Protein AF-A0A364XZU4-F1 (afdb_monomer_lite)

Secondary structure (DSSP, 8-state):
----------HHHHHHHHHHHHHHHHHHHHHHHHT---HHHHHHHHHHHHHHHHHTT-HHHHHHHHHIIIIIS----HHHHHHHHHHHHHHTTSS-HHHHHHHHHHHHHHHHHHTTSTT--HHHHHHHHHHH-SSHHHHHHHHHHHHHHHHHHTTTS--HHHHHHHHHHHHHHHHH-TT-HHHHHHHHHHHHHHHHHHHHHHHHHHHHHTT-HHHHHHHHHHHHHH-THHHHHHHHHHHHHHHHHHHHT-

Radius of gyration: 29.54 Å; chains: 1; bounding box: 70×61×98 Å

Sequence (250 aa):
MNQPKKKSFDIKQLLVSVLLLLIVSTLVFLGILGMRKSKISAVNSAINEGRKAFLEANYRDAVIQFVRATDSLKYESEATELNTAHAMFLLSGSGTAKETKSVQEVIQNKKDSAQQSNGRSDMEAYTTLSATAADELIASIAYNQVGIVNYRSSKEQVNDTIVQNSMDYFKAALIADPKNETARYNYEILKKKSEYPDLVMKKVRALVKENRYNEAHQVMETAIKNDPRIEQRNQGFLKRLKDIIKIDGQ

Structure (mmCIF, N/CA/C/O backbone):
data_AF-A0A364XZU4-F1
#
_entry.id   AF-A0A364XZU4-F1
#
loop_
_atom_site.group_PDB
_atom_site.id
_atom_site.type_symbol
_atom_site.label_atom_id
_atom_site.label_alt_id
_atom_site.label_comp_id
_atom_site.label_asym_id
_atom_site.label_entity_id
_atom_site.label_seq_id
_atom_site.pdbx_PDB_ins_code
_atom_site.Cartn_x
_atom_site.Cartn_y
_atom_site.Cartn_z
_atom_site.occupancy
_atom_site.B_iso_or_equiv
_atom_site.auth_seq_id
_atom_site.auth_comp_id
_atom_site.auth_asym_id
_atom_site.auth_atom_id
_atom_site.pdbx_PDB_model_num
ATOM 1 N N . MET A 1 1 ? 29.497 46.183 70.629 1.00 44.72 1 MET A N 1
ATOM 2 C CA . MET A 1 1 ? 29.151 46.533 69.231 1.00 44.72 1 MET A CA 1
ATOM 3 C C . MET A 1 1 ? 30.106 45.804 68.295 1.00 44.72 1 MET A C 1
ATOM 5 O O . MET A 1 1 ? 31.251 46.214 68.189 1.00 44.72 1 MET A O 1
ATOM 9 N N . ASN A 1 2 ? 29.670 44.705 67.673 1.00 54.03 2 ASN A N 1
ATOM 10 C CA . ASN A 1 2 ? 30.450 43.993 66.653 1.00 54.03 2 ASN A CA 1
ATOM 11 C C . ASN A 1 2 ? 30.009 44.489 65.271 1.00 54.03 2 ASN A C 1
ATOM 13 O O . ASN A 1 2 ? 28.877 44.247 64.862 1.00 54.03 2 ASN A O 1
ATOM 17 N N . GLN A 1 3 ? 30.886 45.212 64.576 1.00 46.31 3 GLN A N 1
ATOM 18 C CA . GLN A 1 3 ? 30.669 45.619 63.186 1.00 46.31 3 GLN A CA 1
ATOM 19 C C . GLN A 1 3 ? 30.711 44.374 62.276 1.00 46.31 3 GLN A C 1
ATOM 21 O O . GLN A 1 3 ? 31.664 43.592 62.374 1.00 46.31 3 GLN A O 1
ATOM 26 N N . PRO A 1 4 ? 29.725 44.154 61.387 1.00 55.78 4 PRO A N 1
ATOM 27 C CA . PRO A 1 4 ? 29.758 43.025 60.467 1.00 55.78 4 PRO A CA 1
ATOM 28 C C . PRO A 1 4 ? 30.866 43.224 59.424 1.00 55.78 4 PRO A C 1
ATOM 30 O O . PRO A 1 4 ? 30.876 44.204 58.678 1.00 55.78 4 PRO A O 1
ATOM 33 N N . LYS A 1 5 ? 31.805 42.271 59.350 1.00 58.72 5 LYS A N 1
ATOM 34 C CA . LYS A 1 5 ? 32.824 42.223 58.292 1.00 58.72 5 LYS A CA 1
ATOM 35 C C . LYS A 1 5 ? 32.126 42.085 56.935 1.00 58.72 5 LYS A C 1
ATOM 37 O O . LYS A 1 5 ? 31.591 41.023 56.619 1.00 58.72 5 LYS A O 1
ATOM 42 N N . LYS A 1 6 ? 32.147 43.144 56.118 1.00 59.91 6 LYS A N 1
ATOM 43 C CA . LYS A 1 6 ? 31.771 43.067 54.700 1.00 59.91 6 LYS A CA 1
ATOM 44 C C . LYS A 1 6 ? 32.714 42.078 54.012 1.00 59.91 6 LYS A C 1
ATOM 46 O O . LYS A 1 6 ? 33.911 42.338 53.921 1.00 59.91 6 LYS A O 1
ATOM 51 N N . LYS A 1 7 ? 32.187 40.944 53.539 1.00 63.97 7 LYS A N 1
ATOM 52 C CA . LYS A 1 7 ? 32.913 40.066 52.611 1.00 63.97 7 LYS A CA 1
ATOM 53 C C . LYS A 1 7 ? 33.213 40.881 51.353 1.00 63.97 7 LYS A C 1
ATOM 55 O O . LYS A 1 7 ? 32.290 41.252 50.633 1.00 63.97 7 LYS A O 1
ATOM 60 N N . SER A 1 8 ? 34.483 41.195 51.117 1.00 68.38 8 SER A N 1
ATOM 61 C CA . SER A 1 8 ? 34.929 41.787 49.859 1.00 68.38 8 SER A CA 1
ATOM 62 C C . SER A 1 8 ? 34.725 40.756 48.756 1.00 68.38 8 SER A C 1
ATOM 64 O O . SER A 1 8 ? 35.295 39.666 48.803 1.00 68.38 8 SER A O 1
ATOM 66 N N . PHE A 1 9 ? 33.866 41.080 47.801 1.00 69.19 9 PHE A N 1
ATOM 67 C CA . PHE A 1 9 ? 33.604 40.238 46.649 1.00 69.19 9 PHE A CA 1
ATOM 68 C C . PHE A 1 9 ? 34.846 40.220 45.745 1.00 69.19 9 PHE A C 1
ATOM 70 O O . PHE A 1 9 ? 35.251 41.265 45.236 1.00 69.19 9 PHE A O 1
ATOM 77 N N . ASP A 1 10 ? 35.483 39.056 45.588 1.00 83.19 10 ASP A N 1
ATOM 78 C CA . ASP A 1 10 ? 36.680 38.920 44.757 1.00 83.19 10 ASP A CA 1
ATOM 79 C C . ASP A 1 10 ? 36.284 38.842 43.278 1.00 83.19 10 ASP A C 1
ATOM 81 O O . ASP A 1 10 ? 35.931 37.789 42.739 1.00 83.19 10 ASP A O 1
ATOM 85 N N . ILE A 1 11 ? 36.343 39.998 42.617 1.00 82.50 11 ILE A N 1
ATOM 86 C CA . ILE A 1 11 ? 36.035 40.161 41.193 1.00 82.50 11 ILE A CA 1
ATOM 87 C C . ILE A 1 11 ? 36.888 39.215 40.333 1.00 82.50 11 ILE A C 1
ATOM 89 O O . ILE A 1 11 ? 36.411 38.740 39.303 1.00 82.50 11 ILE A O 1
ATOM 93 N N . LYS A 1 12 ? 38.117 38.875 40.753 1.00 81.62 12 LYS A N 1
ATOM 94 C CA . LYS A 1 12 ? 38.982 37.967 39.989 1.00 81.62 12 LYS A CA 1
ATOM 95 C C . LYS A 1 12 ? 38.431 36.544 39.993 1.00 81.62 12 LYS A C 1
ATOM 97 O O . LYS A 1 12 ? 38.395 35.917 38.937 1.00 81.62 12 LYS A O 1
ATOM 102 N N . GLN A 1 13 ? 37.936 36.055 41.132 1.00 81.81 13 GLN A N 1
ATOM 103 C CA . GLN A 1 13 ? 37.276 34.746 41.188 1.00 81.81 13 GLN A CA 1
ATOM 104 C C . GLN A 1 13 ? 35.982 34.706 40.372 1.00 81.81 13 GLN A C 1
ATOM 106 O O . GLN A 1 13 ? 35.709 33.697 39.713 1.00 81.81 13 GLN A O 1
ATOM 111 N N . LEU A 1 14 ? 35.201 35.792 40.376 1.00 84.50 14 LEU A N 1
ATOM 112 C CA . LEU A 1 14 ? 33.996 35.868 39.549 1.00 84.50 14 LEU A CA 1
ATOM 113 C C . LEU A 1 14 ? 34.352 35.773 38.058 1.00 84.50 14 LEU A C 1
ATOM 115 O O . LEU A 1 14 ? 33.745 34.985 37.338 1.00 84.50 14 LEU A O 1
ATOM 119 N N . LEU A 1 15 ? 35.359 36.526 37.606 1.00 85.88 15 LEU A N 1
ATOM 120 C CA . LEU A 1 15 ? 35.795 36.521 36.207 1.00 85.88 15 LEU A CA 1
ATOM 121 C C . LEU A 1 15 ? 36.297 35.142 35.761 1.00 85.88 15 LEU A C 1
ATOM 123 O O . LEU A 1 15 ? 35.931 34.682 34.681 1.00 85.88 15 LEU A O 1
ATOM 127 N N . VAL A 1 16 ? 37.071 34.454 36.607 1.00 87.88 16 VAL A N 1
ATOM 128 C CA . VAL A 1 16 ? 37.531 33.082 36.331 1.00 87.88 16 VAL A CA 1
ATOM 129 C C . VAL A 1 16 ? 36.346 32.120 36.214 1.00 87.88 16 VAL A C 1
ATOM 131 O O . VAL A 1 16 ? 36.300 31.323 35.281 1.00 87.88 16 VAL A O 1
ATOM 134 N N . SER A 1 17 ? 35.359 32.228 37.107 1.00 87.56 17 SER A N 1
ATOM 135 C CA . SER A 1 17 ? 34.172 31.362 37.101 1.00 87.56 17 SER A CA 1
ATOM 136 C C . SER A 1 17 ? 33.303 31.572 35.856 1.00 87.56 17 SER A C 1
ATOM 138 O O . SER A 1 17 ? 32.836 30.606 35.254 1.00 87.56 17 SER A O 1
ATOM 140 N N . VAL A 1 18 ? 33.124 32.828 35.430 1.00 89.50 18 VAL A N 1
ATOM 141 C CA . VAL A 1 18 ? 32.377 33.174 34.209 1.00 89.50 18 VAL A CA 1
ATOM 142 C C . VAL A 1 18 ? 33.094 32.657 32.962 1.00 89.50 18 VAL A C 1
ATOM 144 O O . VAL A 1 18 ? 32.452 32.077 32.088 1.00 89.50 18 VAL A O 1
ATOM 147 N N . LEU A 1 19 ? 34.420 32.802 32.888 1.00 91.06 19 LEU A N 1
ATOM 148 C CA . LEU A 1 19 ? 35.206 32.304 31.758 1.00 91.06 19 LEU A CA 1
ATOM 149 C C . LEU A 1 19 ? 35.118 30.774 31.636 1.00 91.06 19 LEU A C 1
ATOM 151 O O . LEU A 1 19 ? 34.934 30.250 30.539 1.00 91.06 19 LEU A O 1
ATOM 155 N N . LEU A 1 20 ? 35.182 30.061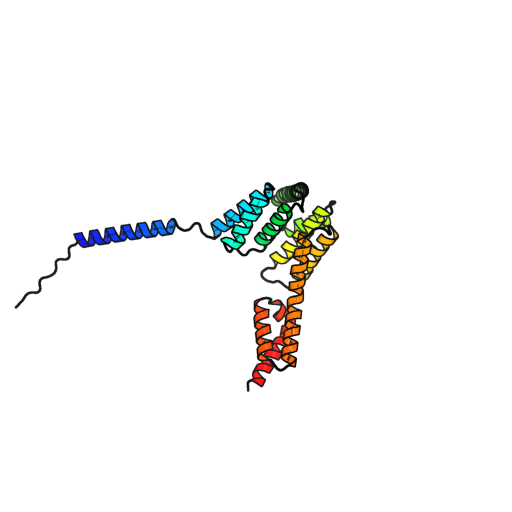 32.764 1.00 88.44 20 LEU A N 1
ATOM 156 C CA . LEU A 1 20 ? 35.046 28.603 32.811 1.00 88.44 20 LEU A CA 1
ATOM 157 C C . LEU A 1 20 ? 33.660 28.147 32.332 1.00 88.44 20 LEU A C 1
ATOM 159 O O . LEU A 1 20 ? 33.560 27.222 31.528 1.00 88.44 20 LEU A O 1
ATOM 163 N N . LEU A 1 21 ? 32.599 28.841 32.754 1.00 89.00 21 LEU A N 1
ATOM 164 C CA . LEU A 1 21 ? 31.231 28.594 32.287 1.00 89.00 21 LEU A CA 1
ATOM 165 C C . LEU A 1 21 ? 31.077 28.818 30.779 1.00 89.00 21 LEU A C 1
ATOM 167 O O . LEU A 1 21 ? 30.435 28.011 30.107 1.00 89.00 21 LEU A O 1
ATOM 171 N N . LEU A 1 22 ? 31.686 29.873 30.231 1.00 89.44 22 LEU A N 1
ATOM 172 C CA . LEU A 1 22 ? 31.654 30.145 28.791 1.00 89.44 22 LEU A CA 1
ATOM 173 C C . LEU A 1 22 ? 32.390 29.067 27.989 1.00 89.44 22 LEU A C 1
ATOM 175 O O . LEU A 1 22 ? 31.874 28.615 26.967 1.00 89.44 22 LEU A O 1
ATOM 179 N N . ILE A 1 23 ? 33.550 28.607 28.463 1.00 89.69 23 ILE A N 1
ATOM 180 C CA . ILE A 1 23 ? 34.312 27.531 27.812 1.00 89.69 23 ILE A CA 1
ATOM 181 C C . ILE A 1 23 ? 33.516 26.223 27.832 1.00 89.69 23 ILE A C 1
ATOM 183 O O . ILE A 1 23 ? 33.361 25.590 26.790 1.00 89.69 23 ILE A O 1
ATOM 187 N N . VAL A 1 24 ? 32.952 25.839 28.982 1.00 89.00 24 VAL A N 1
ATOM 188 C CA . VAL A 1 24 ? 32.132 24.621 29.098 1.00 89.00 24 VAL A CA 1
ATOM 189 C C . VAL A 1 24 ? 30.887 24.715 28.215 1.00 89.00 24 VAL A C 1
ATOM 191 O O . VAL A 1 24 ? 30.598 23.775 27.481 1.00 89.00 24 VAL A O 1
ATOM 194 N N . SER A 1 25 ? 30.193 25.856 28.213 1.00 81.62 25 SER A N 1
ATOM 195 C CA . SER A 1 25 ? 29.034 26.091 27.342 1.00 81.62 25 SER A CA 1
ATOM 196 C C . SER A 1 25 ? 29.404 25.972 25.861 1.00 81.62 25 SER A C 1
ATOM 198 O O . SER A 1 25 ? 28.702 25.317 25.094 1.00 81.62 25 SER A O 1
ATOM 200 N N . THR A 1 26 ? 30.559 26.515 25.468 1.00 84.12 26 THR A N 1
ATOM 201 C CA . THR A 1 26 ? 31.063 26.433 24.090 1.00 84.12 26 THR A CA 1
ATOM 202 C C . THR A 1 26 ? 31.417 24.998 23.706 1.00 84.12 26 THR A C 1
ATOM 204 O O . THR A 1 26 ? 31.063 24.555 22.618 1.00 84.12 26 THR A O 1
ATOM 207 N N . LEU A 1 27 ? 32.056 24.235 24.596 1.00 81.75 27 LEU A N 1
ATOM 208 C CA . LEU A 1 27 ? 32.384 22.824 24.363 1.00 81.75 27 LEU A CA 1
ATOM 209 C C . LEU A 1 27 ? 31.129 21.946 24.283 1.00 81.75 27 LEU A C 1
ATOM 211 O O . LEU A 1 27 ? 31.044 21.081 23.414 1.00 81.75 27 LEU A O 1
ATOM 215 N N . VAL A 1 28 ? 30.127 22.200 25.129 1.00 78.00 28 VAL A N 1
ATOM 216 C CA . VAL A 1 28 ? 28.816 21.536 25.061 1.00 78.00 28 VAL A CA 1
ATOM 217 C C . VAL A 1 28 ? 28.108 21.891 23.752 1.00 78.00 28 VAL A C 1
ATOM 219 O O . VAL A 1 28 ? 27.602 21.002 23.072 1.00 78.00 28 VAL A O 1
ATOM 222 N N . PHE A 1 29 ? 28.128 23.161 23.342 1.00 77.31 29 PHE A N 1
ATOM 223 C CA . PHE A 1 29 ? 27.530 23.624 22.089 1.00 77.31 29 PHE A CA 1
ATOM 224 C C . PHE A 1 29 ? 28.217 23.023 20.850 1.00 77.31 29 PHE A C 1
ATOM 226 O O . PHE A 1 29 ? 27.540 22.535 19.945 1.00 77.31 29 PHE A O 1
ATOM 233 N N . LEU A 1 30 ? 29.553 22.964 20.834 1.00 71.44 30 LEU A N 1
ATOM 234 C CA . LEU A 1 30 ? 30.331 22.301 19.782 1.00 71.44 30 LEU A CA 1
ATOM 235 C C . LEU A 1 30 ? 30.083 20.784 19.758 1.00 71.44 30 LEU A C 1
ATOM 237 O O . LEU A 1 30 ? 29.946 20.203 18.681 1.00 71.44 30 LEU A O 1
ATOM 241 N N . GLY A 1 31 ? 29.942 20.148 20.925 1.00 61.91 31 GLY A N 1
ATOM 242 C CA . GLY A 1 31 ? 29.543 18.743 21.039 1.00 61.91 31 GLY A CA 1
ATOM 243 C C . GLY A 1 31 ? 28.142 18.476 20.475 1.00 61.91 31 GLY A C 1
ATOM 244 O O . GLY A 1 31 ? 27.940 17.495 19.760 1.00 61.91 31 GLY A O 1
ATOM 245 N N . ILE A 1 32 ? 27.184 19.377 20.723 1.00 62.12 32 ILE A N 1
ATOM 246 C CA . ILE A 1 32 ? 25.816 19.298 20.183 1.00 62.12 32 ILE A CA 1
ATOM 247 C C . ILE A 1 32 ? 25.808 19.479 18.656 1.00 62.12 32 ILE A C 1
ATOM 249 O O . ILE A 1 32 ? 25.080 18.762 17.965 1.00 62.12 32 ILE A O 1
ATOM 253 N N . LEU A 1 33 ? 26.635 20.381 18.117 1.00 56.28 33 LEU A N 1
ATOM 254 C CA . LEU A 1 33 ? 26.770 20.595 16.670 1.00 56.28 33 LEU A CA 1
ATOM 255 C C . LEU A 1 33 ? 27.416 19.397 15.952 1.00 56.28 33 LEU A C 1
ATOM 257 O O . LEU A 1 33 ? 26.993 19.048 14.850 1.00 56.28 33 LEU A O 1
ATOM 261 N N . GLY A 1 34 ? 28.392 18.727 16.576 1.00 55.41 34 GLY A N 1
ATOM 262 C CA . GLY A 1 34 ? 29.081 17.566 15.998 1.00 55.41 34 GLY A CA 1
ATOM 263 C C . GLY A 1 34 ? 28.263 16.266 15.970 1.00 55.41 34 GLY A C 1
ATOM 264 O O . GLY A 1 34 ? 28.557 15.371 15.180 1.00 55.41 34 GLY A O 1
ATOM 265 N N . MET A 1 35 ? 27.214 16.148 16.793 1.00 53.84 35 MET A N 1
ATOM 266 C CA . MET A 1 35 ? 26.486 14.887 17.014 1.00 53.84 35 MET A CA 1
ATOM 267 C C . MET A 1 35 ? 25.214 14.684 16.174 1.00 53.84 35 MET A C 1
ATOM 269 O O . MET A 1 35 ? 24.479 13.723 16.404 1.00 53.84 35 MET A O 1
ATOM 273 N N . ARG A 1 36 ? 24.920 15.523 15.173 1.00 50.69 36 ARG A N 1
ATOM 274 C CA . ARG A 1 36 ? 23.709 15.344 14.348 1.00 50.69 36 ARG A CA 1
ATOM 275 C C . ARG A 1 36 ? 23.980 15.447 12.849 1.00 50.69 36 ARG A C 1
ATOM 277 O O . ARG A 1 36 ? 23.529 16.381 12.194 1.00 50.69 36 ARG A O 1
ATOM 284 N N . LYS A 1 37 ? 24.549 14.389 12.252 1.00 56.28 37 LYS A N 1
ATOM 285 C CA . LYS A 1 37 ? 24.040 13.990 10.926 1.00 56.28 37 LYS A CA 1
ATOM 286 C C . LYS A 1 37 ? 22.552 13.717 11.127 1.00 56.28 37 LYS A C 1
ATOM 288 O O . LYS A 1 37 ? 22.190 12.788 11.845 1.00 56.28 37 LYS A O 1
ATOM 293 N N . SER A 1 38 ? 21.692 14.592 10.610 1.00 72.19 38 SER A N 1
ATOM 294 C CA . SER A 1 38 ? 20.254 14.458 10.829 1.00 72.19 38 SER A CA 1
ATOM 295 C C . SER A 1 38 ? 19.794 13.097 10.300 1.00 72.19 38 SER A C 1
ATOM 297 O O . SER A 1 38 ? 20.276 12.629 9.266 1.00 72.19 38 SER A O 1
ATOM 299 N N . LYS A 1 39 ? 18.853 12.452 10.997 1.00 74.00 39 LYS A N 1
ATOM 300 C CA . LYS A 1 39 ? 18.214 11.202 10.5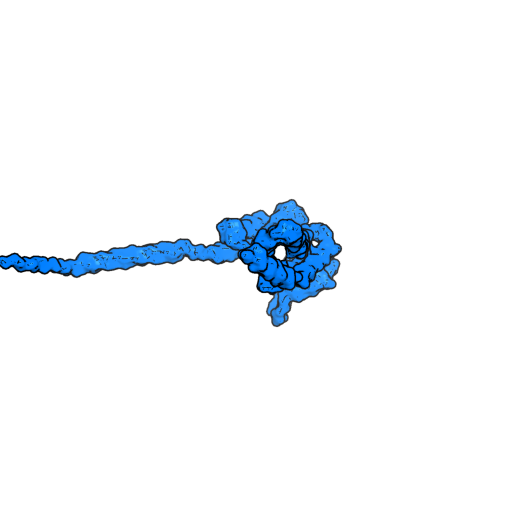49 1.00 74.00 39 LYS A CA 1
ATOM 301 C C . LYS A 1 39 ? 17.791 11.293 9.074 1.00 74.00 39 LYS A C 1
ATOM 303 O O . LYS A 1 39 ? 17.986 10.354 8.316 1.00 74.00 39 LYS A O 1
ATOM 308 N N . ILE A 1 40 ? 17.319 12.469 8.656 1.00 72.56 40 ILE A N 1
ATOM 309 C CA . ILE A 1 40 ? 16.938 12.797 7.276 1.00 72.56 40 ILE A CA 1
ATOM 310 C C . ILE A 1 40 ? 18.128 12.693 6.308 1.00 72.56 40 ILE A C 1
ATOM 312 O O . ILE A 1 40 ? 18.003 12.083 5.252 1.00 72.56 40 ILE A O 1
ATOM 316 N N . SER A 1 41 ? 19.296 13.239 6.658 1.00 80.00 41 SER A N 1
ATOM 317 C CA . SER A 1 41 ? 20.504 13.133 5.829 1.00 80.00 41 SER A CA 1
ATOM 318 C C . SER A 1 41 ? 20.964 11.680 5.674 1.00 80.00 41 SER A C 1
ATOM 320 O O . SER A 1 41 ? 21.291 11.264 4.565 1.00 80.00 41 SER A O 1
ATOM 322 N N . ALA A 1 42 ? 20.921 10.888 6.750 1.00 83.12 42 ALA A N 1
ATOM 323 C CA . ALA A 1 42 ? 21.260 9.466 6.695 1.00 83.12 42 ALA A CA 1
ATOM 324 C C . ALA A 1 42 ? 20.280 8.669 5.817 1.00 83.12 42 ALA A C 1
ATOM 326 O O . ALA A 1 42 ? 20.710 7.825 5.033 1.00 83.12 42 ALA A O 1
ATOM 327 N N . VAL A 1 43 ? 18.980 8.973 5.909 1.00 80.56 43 VAL A N 1
ATOM 328 C CA . VAL A 1 43 ? 17.934 8.357 5.076 1.00 80.56 43 VAL A CA 1
ATOM 329 C C . VAL A 1 43 ? 18.148 8.700 3.606 1.00 80.56 43 VAL A C 1
ATOM 331 O O . VAL A 1 43 ? 18.169 7.804 2.769 1.00 80.56 43 VAL A O 1
ATOM 334 N N . ASN A 1 44 ? 18.368 9.976 3.288 1.00 80.50 44 ASN A N 1
ATOM 335 C CA . ASN A 1 44 ? 18.602 10.411 1.913 1.00 80.50 44 ASN A CA 1
ATOM 336 C C . ASN A 1 44 ? 19.874 9.783 1.326 1.00 80.50 44 ASN A C 1
ATOM 338 O O . ASN A 1 44 ? 19.865 9.375 0.167 1.00 80.50 44 ASN A O 1
ATOM 342 N N . SER A 1 45 ? 20.941 9.655 2.125 1.00 87.81 45 SER A N 1
ATOM 343 C CA . SER A 1 45 ? 22.169 8.954 1.720 1.00 87.81 45 SER A CA 1
ATOM 344 C C . SER A 1 45 ? 21.876 7.497 1.382 1.00 87.81 45 SER A C 1
ATOM 346 O O . SER A 1 45 ? 22.173 7.063 0.277 1.00 87.81 45 SER A O 1
ATOM 348 N N . ALA A 1 46 ? 21.210 6.769 2.284 1.00 83.12 46 ALA A N 1
ATOM 349 C CA . ALA A 1 46 ? 20.871 5.362 2.085 1.00 83.12 46 ALA A CA 1
ATOM 350 C C . ALA A 1 46 ? 19.973 5.153 0.850 1.00 83.12 46 ALA A C 1
ATOM 352 O O . ALA A 1 46 ? 20.219 4.264 0.043 1.00 83.12 46 ALA A O 1
ATOM 353 N N . ILE A 1 47 ? 18.976 6.015 0.628 1.00 78.38 47 ILE A N 1
ATOM 354 C CA . ILE A 1 47 ? 18.122 5.939 -0.568 1.00 78.38 47 ILE A CA 1
ATOM 355 C C . ILE A 1 47 ? 18.929 6.204 -1.845 1.00 78.38 47 ILE A C 1
ATOM 357 O O . ILE A 1 47 ? 18.753 5.492 -2.834 1.00 78.38 47 ILE A O 1
ATOM 361 N N . ASN A 1 48 ? 19.808 7.208 -1.849 1.00 81.94 48 ASN A N 1
ATOM 362 C CA . ASN A 1 48 ? 20.612 7.549 -3.024 1.00 81.94 48 ASN A CA 1
ATOM 363 C C . ASN A 1 48 ? 21.669 6.482 -3.329 1.00 81.94 48 ASN A C 1
ATOM 365 O O . ASN A 1 48 ? 21.828 6.101 -4.486 1.00 81.94 48 ASN A O 1
ATOM 369 N N . GLU A 1 49 ? 22.351 5.967 -2.307 1.00 85.00 49 GLU A N 1
ATOM 370 C CA . GLU A 1 49 ? 23.302 4.860 -2.431 1.00 85.00 49 GLU A CA 1
ATOM 371 C C . GLU A 1 49 ? 22.601 3.591 -2.921 1.00 85.00 49 GLU A C 1
ATOM 373 O O . GLU A 1 49 ? 23.089 2.947 -3.846 1.00 85.00 49 GLU A O 1
ATOM 378 N N . GLY A 1 50 ? 21.420 3.278 -2.377 1.00 80.75 50 GLY A N 1
ATOM 379 C CA . GLY A 1 50 ? 20.616 2.141 -2.817 1.00 80.75 50 GLY A CA 1
ATOM 380 C C . GLY A 1 50 ? 20.187 2.258 -4.276 1.00 80.75 50 GLY A C 1
ATOM 381 O O . GLY A 1 50 ? 20.327 1.306 -5.037 1.00 80.75 50 GLY A O 1
ATOM 382 N N . ARG A 1 51 ? 19.749 3.448 -4.709 1.00 79.44 51 ARG A N 1
ATOM 383 C CA . ARG A 1 51 ? 19.428 3.721 -6.121 1.00 79.44 51 ARG A CA 1
ATOM 384 C C . ARG A 1 51 ? 20.652 3.602 -7.019 1.00 79.44 51 ARG A C 1
ATOM 386 O O . ARG A 1 51 ? 20.552 2.996 -8.078 1.00 79.44 51 ARG A O 1
ATOM 393 N N . LYS A 1 52 ? 21.793 4.159 -6.609 1.00 78.75 52 LYS A N 1
ATOM 394 C CA . LYS A 1 52 ? 23.043 4.067 -7.369 1.00 78.75 52 LYS A CA 1
ATOM 395 C C . LYS A 1 52 ? 23.458 2.606 -7.560 1.00 78.75 52 LYS A C 1
ATOM 397 O O . LYS A 1 52 ? 23.642 2.180 -8.694 1.00 78.75 52 LYS A O 1
ATOM 402 N N . ALA A 1 53 ? 23.507 1.834 -6.477 1.00 74.88 53 ALA A N 1
ATOM 403 C CA . ALA A 1 53 ? 23.830 0.411 -6.525 1.00 74.88 53 ALA A CA 1
ATOM 404 C C . ALA A 1 53 ? 22.831 -0.373 -7.392 1.00 74.88 53 ALA A C 1
ATOM 406 O O . ALA A 1 53 ? 23.225 -1.233 -8.175 1.00 74.88 53 ALA A O 1
ATOM 407 N N . PHE A 1 54 ? 21.542 -0.032 -7.313 1.00 73.75 54 PHE A N 1
ATOM 408 C CA . PHE A 1 54 ? 20.504 -0.640 -8.144 1.00 73.75 54 PHE A CA 1
ATOM 409 C C . PHE A 1 54 ? 20.739 -0.382 -9.641 1.00 73.75 54 PHE A C 1
ATOM 411 O O . PHE A 1 54 ? 20.633 -1.305 -10.447 1.00 73.75 54 PHE A O 1
ATOM 418 N N . LEU A 1 55 ? 21.095 0.853 -10.013 1.00 71.25 55 LEU A N 1
ATOM 419 C CA . LEU A 1 55 ? 21.407 1.243 -11.395 1.00 71.25 55 LEU A CA 1
ATOM 420 C C . LEU A 1 55 ? 22.675 0.562 -11.923 1.00 71.25 55 LEU A C 1
ATOM 422 O O . LEU A 1 55 ? 22.748 0.203 -13.096 1.00 71.25 55 LEU A O 1
ATOM 426 N N . GLU A 1 56 ? 23.651 0.333 -11.050 1.00 77.50 56 GLU A N 1
ATOM 427 C CA . GLU A 1 56 ? 24.882 -0.404 -11.353 1.00 77.50 56 GLU A CA 1
ATOM 428 C C . GLU A 1 56 ? 24.662 -1.931 -11.411 1.00 77.50 56 GLU A C 1
ATOM 430 O O . GLU A 1 56 ? 25.617 -2.687 -11.574 1.00 77.50 56 GLU A O 1
ATOM 435 N N . ALA A 1 57 ? 23.408 -2.395 -11.295 1.00 73.19 57 ALA A N 1
ATOM 436 C CA . ALA A 1 57 ? 23.012 -3.802 -11.180 1.00 73.19 57 ALA A CA 1
ATOM 437 C C . ALA A 1 57 ? 23.646 -4.536 -9.982 1.00 73.19 57 ALA A C 1
ATOM 439 O O . ALA A 1 57 ? 23.634 -5.764 -9.900 1.00 73.19 57 ALA A O 1
ATOM 440 N N . ASN A 1 58 ? 24.156 -3.784 -9.009 1.00 79.31 58 ASN A N 1
ATOM 441 C CA . ASN A 1 58 ? 24.633 -4.301 -7.740 1.00 79.31 58 ASN A CA 1
ATOM 442 C C . ASN A 1 58 ? 23.452 -4.423 -6.766 1.00 79.31 58 ASN A C 1
ATOM 444 O O . ASN A 1 58 ? 23.303 -3.674 -5.796 1.00 79.31 58 ASN A O 1
ATOM 448 N N . TYR A 1 59 ? 22.560 -5.368 -7.065 1.00 77.75 59 TYR A N 1
ATOM 449 C CA . TYR A 1 59 ? 21.290 -5.522 -6.354 1.00 77.75 59 TYR A CA 1
ATOM 450 C C . TYR A 1 59 ? 21.470 -5.893 -4.882 1.00 77.75 59 TYR A C 1
ATOM 452 O O . TYR A 1 59 ? 20.657 -5.506 -4.048 1.00 77.75 59 TYR A O 1
ATOM 460 N N . ARG A 1 60 ? 22.565 -6.576 -4.537 1.00 74.00 60 ARG A N 1
ATOM 461 C CA . ARG A 1 60 ? 22.907 -6.882 -3.145 1.00 74.00 60 ARG A CA 1
ATOM 462 C C . ARG A 1 60 ? 23.121 -5.606 -2.337 1.00 74.00 60 ARG A C 1
ATOM 464 O O . ARG A 1 60 ? 22.511 -5.446 -1.281 1.00 74.00 60 ARG A O 1
ATOM 471 N N . ASP A 1 61 ? 23.924 -4.685 -2.857 1.00 75.88 61 ASP A N 1
ATOM 472 C CA . ASP A 1 61 ? 24.206 -3.421 -2.177 1.00 75.88 61 ASP A CA 1
ATOM 473 C C . ASP A 1 61 ? 22.990 -2.486 -2.201 1.00 75.88 61 ASP A C 1
ATOM 475 O O . ASP A 1 61 ? 22.726 -1.789 -1.220 1.00 75.88 61 ASP A O 1
ATOM 479 N N . ALA A 1 62 ? 22.178 -2.544 -3.261 1.00 80.62 62 ALA A N 1
ATOM 480 C CA . ALA A 1 62 ? 20.896 -1.846 -3.313 1.00 80.62 62 ALA A CA 1
ATOM 481 C C . ALA A 1 62 ? 19.952 -2.287 -2.183 1.00 80.62 62 ALA A C 1
ATOM 483 O O . ALA A 1 62 ? 19.423 -1.444 -1.456 1.00 80.62 62 ALA A O 1
ATOM 484 N N . VAL A 1 63 ? 19.787 -3.604 -1.992 1.00 71.88 63 VAL A N 1
ATOM 485 C CA . VAL A 1 63 ? 18.983 -4.172 -0.899 1.00 71.88 63 VAL A CA 1
ATOM 486 C C . VAL A 1 63 ? 19.511 -3.718 0.455 1.00 71.88 63 VAL A C 1
ATOM 488 O O . VAL A 1 63 ? 18.729 -3.244 1.275 1.00 71.88 63 VAL A O 1
ATOM 491 N N . ILE A 1 64 ? 20.825 -3.812 0.687 1.00 74.25 64 ILE A N 1
ATOM 492 C CA . ILE A 1 64 ? 21.445 -3.404 1.957 1.00 74.25 64 ILE A CA 1
ATOM 493 C C . ILE A 1 64 ? 21.086 -1.954 2.295 1.00 74.25 64 ILE A C 1
ATOM 495 O O . ILE A 1 64 ? 20.694 -1.653 3.424 1.00 74.25 64 ILE A O 1
ATOM 499 N N . GLN A 1 65 ? 21.181 -1.053 1.321 1.00 88.38 65 GLN A N 1
ATOM 500 C CA . GLN A 1 65 ? 20.946 0.368 1.550 1.00 88.38 65 GLN A CA 1
ATOM 501 C C . GLN A 1 65 ? 19.460 0.711 1.704 1.00 88.38 65 GLN A C 1
ATOM 503 O O . GLN A 1 65 ? 19.103 1.498 2.585 1.00 88.38 65 GLN A O 1
ATOM 508 N N . PHE A 1 66 ? 18.568 0.090 0.926 1.00 81.12 66 PHE A N 1
ATOM 509 C CA . PHE A 1 66 ? 17.132 0.302 1.112 1.00 81.12 66 PHE A CA 1
ATOM 510 C C . PHE A 1 66 ? 16.622 -0.292 2.434 1.00 81.12 66 PHE A C 1
ATOM 512 O O . PHE A 1 66 ? 15.876 0.384 3.142 1.00 81.12 66 PHE A O 1
ATOM 519 N N . VAL A 1 67 ? 17.104 -1.473 2.842 1.00 73.94 67 VAL A N 1
ATOM 520 C CA . VAL A 1 67 ? 16.808 -2.063 4.163 1.00 73.94 67 VAL A CA 1
ATOM 521 C C . VAL A 1 67 ? 17.345 -1.185 5.291 1.00 73.94 67 VAL A C 1
ATOM 523 O O . VAL A 1 67 ? 16.664 -0.975 6.292 1.00 73.94 67 VAL A O 1
ATOM 526 N N . ARG A 1 68 ? 18.542 -0.610 5.139 1.00 82.62 68 ARG A N 1
ATOM 527 C CA . ARG A 1 68 ? 19.087 0.342 6.115 1.00 82.62 68 ARG A CA 1
ATOM 528 C C . ARG A 1 68 ? 18.185 1.567 6.276 1.00 82.62 68 ARG A C 1
ATOM 530 O O . ARG A 1 68 ? 18.000 2.037 7.399 1.00 82.62 68 ARG A O 1
ATOM 537 N N . ALA A 1 69 ? 17.623 2.082 5.181 1.00 82.94 69 ALA A N 1
ATOM 538 C CA . ALA A 1 69 ? 16.671 3.186 5.231 1.00 82.94 69 ALA A CA 1
ATOM 539 C C . ALA A 1 69 ? 15.381 2.793 5.976 1.00 82.94 69 ALA A C 1
ATOM 541 O O . ALA A 1 69 ? 14.951 3.528 6.866 1.00 82.94 69 ALA A O 1
ATOM 542 N N . THR A 1 70 ? 14.795 1.631 5.677 1.00 67.62 70 THR A N 1
ATOM 543 C CA . THR A 1 70 ? 13.523 1.206 6.285 1.00 67.62 70 THR A CA 1
ATOM 544 C C . THR A 1 70 ? 13.679 0.736 7.728 1.00 67.62 70 THR A C 1
ATOM 546 O O . THR A 1 70 ? 12.950 1.193 8.602 1.00 67.62 70 THR A O 1
ATOM 549 N N . ASP A 1 71 ? 14.644 -0.138 8.014 1.00 70.62 71 ASP A N 1
ATOM 550 C CA . ASP A 1 71 ? 14.765 -0.790 9.317 1.00 70.62 71 ASP A CA 1
ATOM 551 C C . ASP A 1 71 ? 15.656 -0.006 10.286 1.00 70.62 71 ASP A C 1
ATOM 553 O O . ASP A 1 71 ? 15.197 0.436 11.339 1.00 70.62 71 ASP A O 1
ATOM 557 N N . SER A 1 72 ? 16.921 0.234 9.932 1.00 77.12 72 SER A N 1
ATOM 558 C CA . SER A 1 72 ? 17.860 0.900 10.848 1.00 77.12 72 SER A CA 1
ATOM 559 C C . SER A 1 72 ? 17.512 2.371 11.063 1.00 77.12 72 SER A C 1
ATOM 561 O O . SER A 1 72 ? 17.631 2.892 12.171 1.00 77.12 72 SER A O 1
ATOM 563 N N . LEU A 1 73 ? 17.071 3.053 10.006 1.00 81.62 73 LEU A N 1
ATOM 564 C CA . LEU A 1 73 ? 16.714 4.466 10.059 1.00 81.62 73 LEU A CA 1
ATOM 565 C C . LEU A 1 73 ? 15.214 4.692 10.257 1.00 81.62 73 LEU A C 1
ATOM 567 O O . LEU A 1 73 ? 14.810 5.849 10.345 1.00 81.62 73 LEU A O 1
ATOM 571 N N . LYS A 1 74 ? 14.397 3.634 10.382 1.00 78.50 74 LYS A N 1
ATOM 572 C CA . LYS A 1 74 ? 12.945 3.717 10.633 1.00 78.50 74 LYS A CA 1
ATOM 573 C C . LYS A 1 74 ? 12.266 4.746 9.721 1.00 78.50 74 LYS A C 1
ATOM 575 O O . LYS A 1 74 ? 11.515 5.602 10.197 1.00 78.50 74 LYS A O 1
ATOM 580 N N . TYR A 1 75 ? 12.654 4.761 8.444 1.00 75.25 75 TYR A N 1
ATOM 581 C CA . TYR A 1 75 ? 12.021 5.576 7.415 1.00 75.25 75 TYR A CA 1
ATOM 582 C C . TYR A 1 75 ? 10.984 4.721 6.703 1.00 75.25 75 TYR A C 1
ATOM 584 O O . TYR A 1 75 ? 11.293 3.963 5.785 1.00 75.25 75 TYR A O 1
ATOM 592 N N . GLU A 1 76 ? 9.751 4.849 7.172 1.00 68.81 76 GLU A N 1
ATOM 593 C CA . GLU A 1 76 ? 8.600 4.149 6.621 1.00 68.81 76 GLU A CA 1
ATOM 594 C C . GLU A 1 76 ? 8.171 4.854 5.336 1.00 68.81 76 GLU A C 1
ATOM 596 O O . GLU A 1 76 ? 7.554 5.922 5.336 1.00 68.81 76 GLU A O 1
ATOM 601 N N . SER A 1 77 ? 8.585 4.281 4.212 1.00 63.53 77 SER A N 1
ATOM 602 C CA . SER A 1 77 ? 8.235 4.770 2.892 1.00 63.53 77 SER A CA 1
ATOM 603 C C . SER A 1 77 ? 8.002 3.591 1.980 1.00 63.53 77 SER A C 1
ATOM 605 O O . SER A 1 77 ? 8.930 2.890 1.589 1.00 63.53 77 SER A O 1
ATOM 607 N N . GLU A 1 78 ? 6.749 3.456 1.575 1.00 49.28 78 GLU A N 1
ATOM 608 C CA . GLU A 1 78 ? 6.270 2.496 0.585 1.00 49.28 78 GLU A CA 1
ATOM 609 C C . GLU A 1 78 ? 7.130 2.491 -0.694 1.00 49.28 78 GLU A C 1
ATOM 611 O O . GLU A 1 78 ? 7.388 1.446 -1.272 1.00 49.28 78 GLU A O 1
ATOM 616 N N . ALA A 1 79 ? 7.668 3.644 -1.114 1.00 51.38 79 ALA A N 1
ATOM 617 C CA . ALA A 1 79 ? 8.580 3.712 -2.257 1.00 51.38 79 ALA A CA 1
ATOM 618 C C . ALA A 1 79 ? 9.916 3.004 -1.991 1.00 51.38 79 ALA A C 1
ATOM 620 O O . ALA A 1 79 ? 10.475 2.372 -2.883 1.00 51.38 79 ALA A O 1
ATOM 621 N N . THR A 1 80 ? 10.449 3.142 -0.778 1.00 59.38 80 THR A N 1
ATOM 622 C CA . THR A 1 80 ? 11.683 2.474 -0.363 1.00 59.38 80 THR A CA 1
ATOM 623 C C . THR A 1 80 ? 11.437 0.982 -0.176 1.00 59.38 80 THR A C 1
ATOM 625 O O . THR A 1 80 ? 12.249 0.196 -0.637 1.00 59.38 80 THR A O 1
ATOM 628 N N . GLU A 1 81 ? 10.300 0.584 0.397 1.00 54.03 81 GLU A N 1
ATOM 629 C CA . GLU A 1 81 ? 9.891 -0.822 0.532 1.00 54.03 81 GLU A CA 1
ATOM 630 C C . GLU A 1 81 ? 9.726 -1.510 -0.830 1.00 54.03 81 GLU A C 1
ATOM 632 O O . GLU A 1 81 ? 10.251 -2.604 -1.033 1.00 54.03 81 GLU A O 1
ATOM 637 N N . LEU A 1 82 ? 9.088 -0.843 -1.797 1.00 52.88 82 LEU A N 1
ATOM 638 C CA . LEU A 1 82 ? 8.962 -1.338 -3.171 1.00 52.88 82 LEU A CA 1
ATOM 639 C C . LEU A 1 82 ? 10.321 -1.442 -3.873 1.00 52.88 82 LEU A C 1
ATOM 641 O O . LEU A 1 82 ? 10.590 -2.434 -4.545 1.00 52.88 82 LEU A O 1
ATOM 645 N N . ASN A 1 83 ? 11.205 -0.456 -3.693 1.00 66.50 83 ASN A N 1
ATOM 646 C CA . ASN A 1 83 ? 12.564 -0.523 -4.236 1.00 66.50 83 ASN A CA 1
ATOM 647 C C . ASN A 1 83 ? 13.387 -1.648 -3.585 1.00 66.50 83 ASN A C 1
ATOM 649 O O . ASN A 1 83 ? 14.143 -2.320 -4.284 1.00 66.50 83 ASN A O 1
ATOM 653 N N . THR A 1 84 ? 13.212 -1.899 -2.282 1.00 62.38 84 THR A N 1
ATOM 654 C CA . THR A 1 84 ? 13.795 -3.057 -1.587 1.00 62.38 84 THR A CA 1
ATOM 655 C C . THR A 1 84 ? 13.293 -4.360 -2.197 1.00 62.38 84 THR A C 1
ATOM 657 O O . THR A 1 84 ? 14.104 -5.212 -2.550 1.00 62.38 84 THR A O 1
ATOM 660 N N . ALA A 1 85 ? 11.975 -4.507 -2.360 1.00 51.00 85 ALA A N 1
ATOM 661 C CA . ALA A 1 85 ? 11.362 -5.705 -2.930 1.00 51.00 85 ALA A CA 1
ATOM 662 C C . ALA A 1 85 ? 11.844 -5.958 -4.367 1.00 51.00 85 ALA A C 1
ATOM 664 O O . ALA A 1 85 ? 12.213 -7.079 -4.711 1.00 51.00 85 ALA A O 1
ATOM 665 N N . HIS A 1 86 ? 11.935 -4.904 -5.180 1.00 63.81 86 HIS A N 1
ATOM 666 C CA . HIS A 1 86 ? 12.440 -4.989 -6.548 1.00 63.81 86 HIS A CA 1
ATOM 667 C C . HIS A 1 86 ? 13.927 -5.379 -6.585 1.00 63.81 86 HIS A C 1
ATOM 669 O O . HIS A 1 86 ? 14.329 -6.246 -7.359 1.00 63.81 86 HIS A O 1
ATOM 675 N N . ALA A 1 87 ? 14.751 -4.801 -5.707 1.00 67.31 87 ALA A N 1
ATOM 676 C CA . ALA A 1 87 ? 16.162 -5.160 -5.598 1.00 67.31 87 ALA A CA 1
ATOM 677 C C . ALA A 1 87 ? 16.350 -6.612 -5.123 1.00 67.31 87 ALA A C 1
ATOM 679 O O . ALA A 1 87 ? 17.193 -7.323 -5.663 1.00 67.31 87 ALA A O 1
ATOM 680 N N . MET A 1 88 ? 15.536 -7.084 -4.172 1.00 53.28 88 MET A N 1
ATOM 681 C CA . MET A 1 88 ? 15.533 -8.480 -3.712 1.00 53.28 88 MET A CA 1
ATOM 682 C C . MET A 1 88 ? 15.106 -9.450 -4.820 1.00 53.28 88 MET A C 1
ATOM 684 O O . MET A 1 88 ? 15.716 -10.507 -4.975 1.00 53.28 88 MET A O 1
ATOM 688 N N . PHE A 1 89 ? 14.102 -9.084 -5.619 1.00 51.44 89 PHE A N 1
ATOM 689 C CA . PHE A 1 89 ? 13.653 -9.877 -6.761 1.00 51.44 89 PHE A CA 1
ATOM 690 C C . PHE A 1 89 ? 14.765 -10.044 -7.804 1.00 51.44 89 PHE A C 1
ATOM 692 O O . PHE A 1 89 ? 15.074 -11.167 -8.201 1.00 51.44 89 PHE A O 1
ATOM 699 N N . LEU A 1 90 ? 15.435 -8.954 -8.184 1.00 58.00 90 LEU A N 1
ATOM 700 C CA . LEU A 1 90 ? 16.552 -9.004 -9.132 1.00 58.00 90 LEU A CA 1
ATOM 701 C C . LEU A 1 90 ? 17.770 -9.743 -8.553 1.00 58.00 90 LEU A C 1
ATOM 703 O O . LEU A 1 90 ? 18.404 -10.530 -9.252 1.00 58.00 90 LEU A O 1
ATOM 707 N N . LEU A 1 91 ? 18.055 -9.572 -7.257 1.00 60.28 91 LEU A N 1
ATOM 708 C CA . LEU A 1 91 ? 19.100 -10.319 -6.551 1.00 60.28 91 LEU A CA 1
ATOM 709 C C . LEU A 1 91 ? 18.835 -11.834 -6.535 1.00 60.28 91 LEU A C 1
ATOM 711 O O . LEU A 1 91 ? 19.782 -12.615 -6.574 1.00 60.28 91 LEU A O 1
ATOM 715 N N . SER A 1 92 ? 17.566 -12.252 -6.504 1.00 47.28 92 SER A N 1
ATOM 716 C CA . SER A 1 92 ? 17.178 -13.670 -6.540 1.00 47.28 92 SER A CA 1
ATOM 717 C C . SER A 1 92 ? 17.416 -14.347 -7.899 1.00 47.28 92 SER A C 1
ATOM 719 O O . SER A 1 92 ? 17.201 -15.549 -8.021 1.00 47.28 92 SER A O 1
ATOM 721 N N . GLY A 1 93 ? 17.845 -13.594 -8.921 1.00 49.50 93 GLY A N 1
ATOM 722 C CA . GLY A 1 93 ? 18.051 -14.098 -10.282 1.00 49.50 93 GLY A CA 1
ATOM 723 C C . GLY A 1 93 ? 16.764 -14.248 -11.100 1.00 49.50 93 GLY A C 1
ATOM 724 O O . GLY A 1 93 ? 16.819 -14.721 -12.230 1.00 49.50 93 GLY A O 1
ATOM 725 N N . SER A 1 94 ? 15.618 -13.830 -10.551 1.00 44.78 94 SER A N 1
ATOM 726 C CA . SER A 1 94 ? 14.293 -13.966 -11.178 1.00 44.78 94 SER A CA 1
ATOM 727 C C . SER A 1 94 ? 13.964 -12.865 -12.199 1.00 44.78 94 SER A C 1
ATOM 729 O O . SER A 1 94 ? 12.962 -12.972 -12.898 1.00 44.78 94 SER A O 1
ATOM 731 N N . GLY A 1 95 ? 14.800 -11.827 -12.319 1.00 48.94 95 GLY A N 1
ATOM 732 C CA . GLY A 1 95 ? 14.731 -10.832 -13.393 1.00 48.94 95 GLY A CA 1
ATOM 733 C C . GLY A 1 95 ? 16.120 -10.575 -13.966 1.00 48.94 95 GLY A C 1
ATOM 734 O O . GLY A 1 95 ? 17.107 -10.539 -13.226 1.00 48.94 95 GLY A O 1
ATOM 735 N N . THR A 1 96 ? 16.235 -10.455 -15.288 1.00 45.62 96 THR A N 1
ATOM 736 C CA . THR A 1 96 ? 17.551 -10.342 -15.925 1.00 45.62 96 THR A CA 1
ATOM 737 C C . THR A 1 96 ? 18.021 -8.886 -15.959 1.00 45.62 96 THR A C 1
ATOM 739 O O . THR A 1 96 ? 17.269 -7.961 -16.257 1.00 45.62 96 THR A O 1
ATOM 742 N N . ALA A 1 97 ? 19.317 -8.652 -15.727 1.00 41.12 97 ALA A N 1
ATOM 743 C CA . ALA A 1 97 ? 19.921 -7.312 -15.788 1.00 41.12 97 ALA A CA 1
ATOM 744 C C . ALA A 1 97 ? 19.776 -6.621 -17.168 1.00 41.12 97 ALA A C 1
ATOM 746 O O . ALA A 1 97 ? 19.979 -5.412 -17.287 1.00 41.12 97 ALA A O 1
ATOM 747 N N . LYS A 1 98 ? 19.440 -7.383 -18.217 1.00 40.53 98 LYS A N 1
ATOM 748 C CA . LYS A 1 98 ? 19.214 -6.904 -19.586 1.00 40.53 98 LYS A CA 1
ATOM 749 C C . LYS A 1 98 ? 17.823 -6.278 -19.750 1.00 40.53 98 LYS A C 1
ATOM 751 O O . LYS A 1 98 ? 17.710 -5.218 -20.360 1.00 40.53 98 LYS A O 1
ATOM 756 N N . GLU A 1 99 ? 16.802 -6.881 -19.144 1.00 44.56 99 GLU A N 1
ATOM 757 C CA . GLU A 1 99 ? 15.425 -6.369 -19.121 1.00 44.56 99 GLU A CA 1
ATOM 758 C C . GLU A 1 99 ? 15.369 -5.020 -18.391 1.00 44.56 99 GLU A C 1
ATOM 760 O O . GLU A 1 99 ? 14.869 -4.036 -18.936 1.00 44.56 99 GLU A O 1
ATOM 765 N N . THR A 1 100 ? 16.033 -4.916 -17.237 1.00 43.16 100 THR A N 1
ATOM 766 C CA . THR A 1 100 ? 16.121 -3.673 -16.457 1.00 43.16 100 THR A CA 1
ATOM 767 C C . THR A 1 100 ? 16.841 -2.551 -17.209 1.00 43.16 100 THR A C 1
ATOM 769 O O . THR A 1 100 ? 16.372 -1.418 -17.196 1.00 43.16 100 THR A O 1
ATOM 772 N N . LYS A 1 101 ? 17.954 -2.836 -17.904 1.00 41.00 101 LYS A N 1
ATOM 773 C CA . LYS A 1 101 ? 18.691 -1.819 -18.681 1.00 41.00 101 LYS A CA 1
ATOM 774 C C . LYS A 1 101 ? 17.890 -1.295 -19.875 1.00 41.00 101 LYS A C 1
ATOM 776 O O . LYS A 1 101 ? 17.881 -0.089 -20.090 1.00 41.00 101 LYS A O 1
ATOM 781 N N . SER A 1 102 ? 17.174 -2.167 -20.589 1.00 41.72 102 SER A N 1
ATOM 782 C CA . SER A 1 102 ? 16.337 -1.765 -21.732 1.00 41.72 102 SER A CA 1
ATOM 783 C C . SER A 1 102 ? 15.157 -0.876 -21.316 1.00 41.72 102 SER A C 1
ATOM 785 O O . SER A 1 102 ? 14.897 0.158 -21.929 1.00 41.72 102 SER A O 1
ATOM 787 N N . VAL A 1 103 ? 14.499 -1.214 -20.205 1.00 43.44 103 VAL A N 1
ATOM 788 C CA . VAL A 1 103 ? 13.394 -0.435 -19.638 1.00 43.44 103 VAL A CA 1
ATOM 789 C C . VAL A 1 103 ? 13.905 0.893 -19.074 1.00 43.44 103 VAL A C 1
ATOM 791 O O . VAL A 1 103 ? 13.280 1.933 -19.274 1.00 43.44 103 VAL A O 1
ATOM 794 N N . GLN A 1 104 ? 15.073 0.889 -18.426 1.00 44.38 104 GLN A N 1
ATOM 795 C CA . GLN A 1 104 ? 15.679 2.088 -17.851 1.00 44.38 104 GLN A CA 1
ATOM 796 C C . GLN A 1 104 ? 16.208 3.056 -18.922 1.00 44.38 104 GLN A C 1
ATOM 798 O O . GLN A 1 104 ? 16.030 4.257 -18.754 1.00 44.38 104 GLN A O 1
ATOM 803 N N . GLU A 1 105 ? 16.791 2.578 -20.028 1.00 44.44 105 GLU A N 1
ATOM 804 C CA . GLU A 1 105 ? 17.172 3.427 -21.171 1.00 44.44 105 GLU A CA 1
ATOM 805 C C . GLU A 1 105 ? 15.944 4.061 -21.829 1.00 44.44 105 GLU A C 1
ATOM 807 O O . GLU A 1 105 ? 15.956 5.252 -22.124 1.00 44.44 105 GLU A O 1
ATOM 812 N N . VAL A 1 106 ? 14.843 3.321 -21.997 1.00 44.00 106 VAL A N 1
ATOM 813 C CA . VAL A 1 106 ? 13.594 3.874 -22.551 1.00 44.00 106 VAL A CA 1
ATOM 814 C C . VAL A 1 106 ? 12.965 4.907 -21.607 1.00 44.00 106 VAL A C 1
ATOM 816 O O . VAL A 1 106 ? 12.505 5.955 -22.067 1.00 44.00 106 VAL A O 1
ATOM 819 N N . ILE A 1 107 ? 12.971 4.653 -20.293 1.00 44.97 107 ILE A N 1
ATOM 820 C CA . ILE A 1 107 ? 12.465 5.591 -19.276 1.00 44.97 107 ILE A CA 1
ATOM 821 C C . ILE A 1 107 ? 13.359 6.832 -19.176 1.00 44.97 107 ILE A C 1
ATOM 823 O O . ILE A 1 107 ? 12.838 7.943 -19.088 1.00 44.97 107 ILE A O 1
ATOM 827 N N . GLN A 1 108 ? 14.684 6.672 -19.214 1.00 42.84 108 GLN A N 1
ATOM 828 C CA . GLN A 1 108 ? 15.633 7.781 -19.125 1.00 42.84 108 GLN A CA 1
ATOM 829 C C . GLN A 1 108 ? 15.609 8.638 -20.398 1.00 42.84 108 GLN A C 1
ATOM 831 O O . GLN A 1 108 ? 15.405 9.844 -20.299 1.00 42.84 108 GLN A O 1
ATOM 836 N N . ASN A 1 109 ? 15.642 8.026 -21.587 1.00 42.25 109 ASN A N 1
ATOM 837 C CA . ASN A 1 109 ? 15.542 8.742 -22.865 1.00 42.25 109 ASN A CA 1
ATOM 838 C C . ASN A 1 109 ? 14.217 9.520 -22.994 1.00 42.25 109 ASN A C 1
ATOM 840 O O . ASN A 1 109 ? 14.179 10.619 -23.553 1.00 42.25 109 ASN A O 1
ATOM 844 N N . LYS A 1 110 ? 13.111 8.996 -22.441 1.00 43.88 110 LYS A N 1
ATOM 845 C CA . LYS A 1 110 ? 11.820 9.706 -22.408 1.00 43.88 110 LYS A CA 1
ATOM 846 C C . LYS A 1 110 ? 11.725 10.744 -21.283 1.00 43.88 110 LYS A C 1
ATOM 848 O O . LYS A 1 110 ? 11.026 11.734 -21.478 1.00 43.88 110 LYS A O 1
ATOM 853 N N . LYS A 1 111 ? 12.437 10.587 -20.158 1.00 37.97 111 LYS A N 1
ATOM 854 C CA . LYS A 1 111 ? 12.578 11.630 -19.120 1.00 37.97 111 LYS A CA 1
ATOM 855 C C . LYS A 1 111 ? 13.375 12.829 -19.618 1.00 37.97 111 LYS A C 1
ATOM 857 O O . LYS A 1 111 ? 12.944 13.958 -19.399 1.00 37.97 111 LYS A O 1
ATOM 862 N N . ASP A 1 112 ? 14.456 12.584 -20.348 1.00 38.72 112 ASP A N 1
ATOM 863 C CA . ASP A 1 112 ? 15.280 13.637 -20.948 1.00 38.72 112 ASP A CA 1
ATOM 864 C C . ASP A 1 112 ? 14.491 14.390 -22.039 1.00 38.72 112 ASP A C 1
ATOM 866 O O . ASP A 1 112 ? 14.588 15.609 -22.162 1.00 38.72 112 ASP A O 1
ATOM 870 N N . SER A 1 113 ? 13.587 13.691 -22.738 1.00 34.50 113 SER A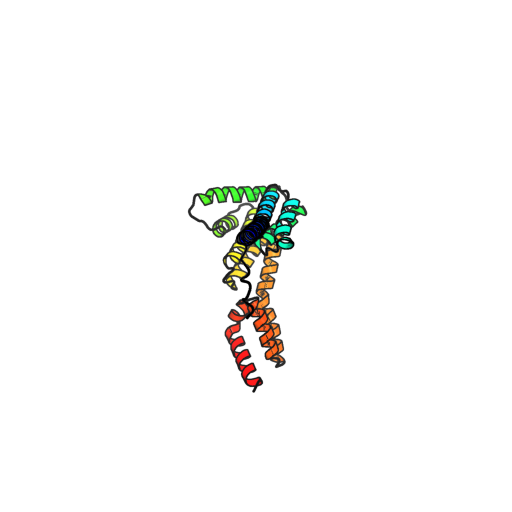 N 1
ATOM 871 C CA . SER A 1 113 ? 12.610 14.298 -23.658 1.00 34.50 113 SER A CA 1
ATOM 872 C C . SER A 1 113 ? 11.471 15.049 -22.934 1.00 34.50 113 SER A C 1
ATOM 874 O O . SER A 1 113 ? 10.955 16.044 -23.442 1.00 34.50 113 SER A O 1
ATOM 876 N N . ALA A 1 114 ? 11.062 14.599 -21.741 1.00 33.38 114 ALA A N 1
ATOM 877 C CA . ALA A 1 114 ? 9.984 15.202 -20.949 1.00 33.38 114 ALA A CA 1
ATOM 878 C C . ALA A 1 114 ? 10.433 16.444 -20.160 1.00 33.38 114 ALA A C 1
ATOM 880 O O . ALA A 1 114 ? 9.619 17.336 -19.926 1.00 33.38 114 ALA A O 1
ATOM 881 N N . GLN A 1 115 ? 11.722 16.567 -19.820 1.00 34.41 115 GLN A N 1
ATOM 882 C CA . GLN A 1 115 ? 12.291 17.792 -19.239 1.00 34.41 115 GLN A CA 1
ATOM 883 C C . GLN A 1 115 ? 12.266 18.989 -20.207 1.00 34.41 115 GLN A C 1
ATOM 885 O O . GLN A 1 115 ? 12.316 20.131 -19.756 1.00 34.41 115 GLN A O 1
ATOM 890 N N . GLN A 1 116 ? 12.109 18.753 -21.514 1.00 35.34 116 GLN A N 1
ATOM 891 C CA . GLN A 1 116 ? 11.889 19.799 -22.519 1.00 35.34 116 GLN A CA 1
ATOM 892 C C . GLN A 1 116 ? 10.411 20.165 -22.737 1.00 35.34 116 GLN A C 1
ATOM 894 O O . GLN A 1 116 ? 10.133 21.184 -23.366 1.00 35.34 116 GLN A O 1
ATOM 899 N N . SER A 1 117 ? 9.450 19.396 -22.206 1.00 31.75 117 SER A N 1
ATOM 900 C CA . SER A 1 117 ? 8.020 19.698 -22.343 1.00 31.75 117 SER A CA 1
ATOM 901 C C . SER A 1 117 ? 7.372 19.920 -20.976 1.00 31.75 117 SER A C 1
ATOM 903 O O . SER A 1 117 ? 6.990 18.955 -20.320 1.00 31.75 117 SER A O 1
ATOM 905 N N . ASN A 1 118 ? 7.259 21.186 -20.562 1.00 33.88 118 ASN A N 1
ATOM 906 C CA . ASN A 1 118 ? 6.363 21.713 -19.518 1.00 33.88 118 ASN A CA 1
ATOM 907 C C . ASN A 1 118 ? 5.557 20.663 -18.716 1.00 33.88 118 ASN A C 1
ATOM 909 O O . ASN A 1 118 ? 4.363 20.491 -18.946 1.00 33.88 118 ASN A O 1
ATOM 913 N N . GLY A 1 119 ? 6.197 19.986 -17.758 1.00 36.41 119 GLY A N 1
ATOM 914 C CA . GLY A 1 119 ? 5.510 19.309 -16.653 1.00 36.41 119 GLY A CA 1
ATOM 915 C C . GLY A 1 119 ? 4.508 18.207 -17.016 1.00 36.41 119 GLY A C 1
ATOM 916 O O . GLY A 1 119 ? 3.459 18.133 -16.380 1.00 36.41 119 GLY A O 1
ATOM 917 N N . ARG A 1 120 ? 4.811 17.322 -17.974 1.00 44.78 120 ARG A N 1
ATOM 918 C CA . ARG A 1 120 ? 4.058 16.058 -18.092 1.00 44.78 120 ARG A CA 1
ATOM 919 C C . ARG A 1 120 ? 4.241 15.239 -16.814 1.00 44.78 120 ARG A C 1
ATOM 921 O O . ARG A 1 120 ? 5.370 14.903 -16.459 1.00 44.78 120 ARG A O 1
ATOM 928 N N . SER A 1 121 ? 3.151 14.956 -16.100 1.00 60.16 121 SER A N 1
ATOM 929 C CA . SER A 1 121 ? 3.203 14.169 -14.861 1.00 60.16 121 SER A CA 1
ATOM 930 C C . SER A 1 121 ? 3.771 12.771 -15.146 1.00 60.16 121 SER A C 1
ATOM 932 O O . SER A 1 121 ? 3.490 12.196 -16.197 1.00 60.16 121 SER A O 1
ATOM 934 N N . ASP A 1 122 ? 4.552 12.195 -14.222 1.00 54.88 122 ASP A N 1
ATOM 935 C CA . ASP A 1 122 ? 5.094 10.826 -14.359 1.00 54.88 122 ASP A CA 1
ATOM 936 C C . ASP A 1 122 ? 3.995 9.814 -14.760 1.00 54.88 122 ASP A C 1
ATOM 938 O O . ASP A 1 122 ? 4.242 8.870 -15.510 1.00 54.88 122 ASP A O 1
ATOM 942 N N . MET A 1 123 ? 2.751 10.055 -14.325 1.00 66.06 123 MET A N 1
ATOM 943 C CA . MET A 1 123 ? 1.573 9.273 -14.695 1.00 66.06 123 MET A CA 1
ATOM 944 C C . MET A 1 123 ? 1.263 9.313 -16.197 1.00 66.06 123 MET A C 1
ATOM 946 O O . MET A 1 123 ? 1.000 8.262 -16.775 1.00 66.06 123 MET A O 1
ATOM 950 N N . GLU A 1 124 ? 1.299 10.477 -16.850 1.00 63.12 124 GLU A N 1
ATOM 951 C CA . GLU A 1 124 ? 1.027 10.606 -18.292 1.00 63.12 124 GLU A CA 1
ATOM 952 C C . GLU A 1 124 ? 2.075 9.879 -19.137 1.00 63.12 124 GLU A C 1
ATOM 954 O O . GLU A 1 124 ? 1.740 9.222 -20.129 1.00 63.12 124 GLU A O 1
ATOM 959 N N . ALA A 1 125 ? 3.342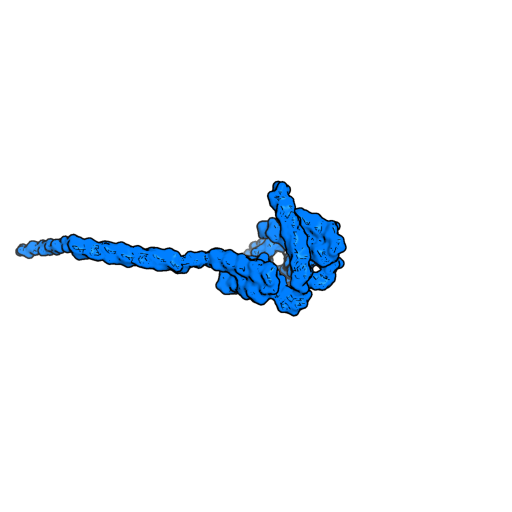 9.957 -18.722 1.00 56.56 125 ALA A N 1
ATOM 960 C CA . ALA A 1 125 ? 4.439 9.272 -19.393 1.00 56.56 125 ALA A CA 1
ATOM 961 C C . ALA A 1 125 ? 4.273 7.747 -19.313 1.00 56.56 125 ALA A C 1
ATOM 963 O O . ALA A 1 125 ? 4.335 7.070 -20.343 1.00 56.56 125 ALA A O 1
ATOM 964 N N . TYR A 1 126 ? 3.991 7.207 -18.120 1.00 62.25 126 TYR A N 1
ATOM 965 C CA . TYR A 1 126 ? 3.738 5.774 -17.957 1.00 62.25 126 TYR A CA 1
ATOM 966 C C . TYR A 1 126 ? 2.433 5.327 -18.618 1.00 62.25 126 TYR A C 1
ATOM 968 O O . TYR A 1 126 ? 2.406 4.254 -19.210 1.00 62.25 126 TYR A O 1
ATOM 976 N N . THR A 1 127 ? 1.383 6.153 -18.601 1.00 72.25 127 THR A N 1
ATOM 977 C CA . THR A 1 127 ? 0.110 5.847 -19.279 1.00 72.25 127 THR A CA 1
ATOM 978 C C . THR A 1 127 ? 0.336 5.706 -20.780 1.00 72.25 127 THR A C 1
ATOM 980 O O . THR A 1 127 ? -0.036 4.695 -21.373 1.00 72.25 127 THR A O 1
ATOM 983 N N . THR A 1 128 ? 1.043 6.664 -21.385 1.00 69.56 128 THR A N 1
ATOM 984 C CA . THR A 1 128 ? 1.398 6.611 -22.808 1.00 69.56 128 THR A CA 1
ATOM 985 C C . THR A 1 128 ? 2.249 5.382 -23.118 1.00 69.56 128 THR A C 1
ATOM 987 O O . THR A 1 128 ? 1.966 4.665 -24.074 1.00 69.56 128 THR A O 1
ATOM 990 N N . LEU A 1 129 ? 3.273 5.104 -22.304 1.00 58.56 129 LEU A N 1
ATOM 991 C CA . LEU A 1 129 ? 4.158 3.957 -22.510 1.00 58.56 129 LEU A CA 1
ATOM 992 C C . LEU A 1 129 ? 3.406 2.626 -22.391 1.00 58.56 129 LEU A C 1
ATOM 994 O O . LEU A 1 129 ? 3.584 1.761 -23.239 1.00 58.56 129 LEU A O 1
ATOM 998 N N . SER A 1 130 ? 2.524 2.492 -21.400 1.00 71.88 130 SER A N 1
ATOM 999 C CA . SER A 1 130 ? 1.726 1.281 -21.192 1.00 71.88 130 SER A CA 1
ATOM 1000 C C . SER A 1 130 ? 0.798 0.968 -22.368 1.00 71.88 130 SER A C 1
ATOM 1002 O O . SER A 1 130 ? 0.606 -0.195 -22.696 1.00 71.88 130 SER A O 1
ATOM 1004 N N . ALA A 1 131 ? 0.286 2.000 -23.048 1.00 73.19 131 ALA A N 1
ATOM 1005 C CA . ALA A 1 131 ? -0.623 1.850 -24.181 1.00 73.19 131 ALA A CA 1
ATOM 1006 C C . ALA A 1 131 ? 0.081 1.687 -25.540 1.00 73.19 131 ALA A C 1
ATOM 1008 O O . ALA A 1 131 ? -0.543 1.236 -26.496 1.00 73.19 131 ALA A O 1
ATOM 1009 N N . THR A 1 132 ? 1.345 2.107 -25.661 1.00 65.00 132 THR A N 1
ATOM 1010 C CA . THR A 1 132 ? 2.040 2.213 -26.961 1.00 65.00 132 THR A CA 1
ATOM 1011 C C . THR A 1 132 ? 3.294 1.356 -27.076 1.00 65.00 132 THR A C 1
ATOM 1013 O O . THR A 1 132 ? 3.880 1.288 -28.158 1.00 65.00 132 THR A O 1
ATOM 1016 N N . ALA A 1 133 ? 3.740 0.716 -25.992 1.00 58.50 133 ALA A N 1
ATOM 1017 C CA . ALA A 1 133 ? 4.894 -0.166 -26.046 1.00 58.50 133 ALA A CA 1
ATOM 1018 C C . ALA A 1 133 ? 4.597 -1.383 -26.934 1.00 58.50 133 ALA A C 1
ATOM 1020 O O . ALA A 1 133 ? 3.611 -2.084 -26.738 1.00 58.50 133 ALA A O 1
ATOM 1021 N N . ALA A 1 134 ? 5.482 -1.633 -27.900 1.00 58.12 134 ALA A N 1
ATOM 1022 C CA . ALA A 1 134 ? 5.445 -2.843 -28.722 1.00 58.12 134 ALA A CA 1
ATOM 1023 C C . ALA A 1 134 ? 5.912 -4.090 -27.948 1.00 58.12 134 ALA A C 1
ATOM 1025 O O . ALA A 1 134 ? 5.619 -5.210 -28.348 1.00 58.12 134 ALA A O 1
ATOM 1026 N N . ASP A 1 135 ? 6.661 -3.885 -26.862 1.00 63.72 135 ASP A N 1
ATOM 1027 C CA . ASP A 1 135 ? 7.177 -4.932 -25.988 1.00 63.72 135 ASP A CA 1
ATOM 1028 C C . ASP A 1 135 ? 6.243 -5.111 -24.778 1.00 63.72 135 ASP A C 1
ATOM 1030 O O . ASP A 1 135 ? 5.979 -4.160 -24.033 1.00 63.72 135 ASP A O 1
ATOM 1034 N N . GLU A 1 136 ? 5.744 -6.336 -24.594 1.00 72.75 136 GLU A N 1
ATOM 1035 C CA . GLU A 1 136 ? 4.786 -6.706 -23.547 1.00 72.75 136 GLU A CA 1
ATOM 1036 C C . GLU A 1 136 ? 5.359 -6.549 -22.129 1.00 72.75 136 GLU A C 1
ATOM 1038 O O . GLU A 1 136 ? 4.644 -6.135 -21.212 1.00 72.75 136 GLU A O 1
ATOM 1043 N N . LEU A 1 137 ? 6.662 -6.781 -21.943 1.00 63.34 137 LEU A N 1
ATOM 1044 C CA . LEU A 1 137 ? 7.335 -6.570 -20.662 1.00 63.34 137 LEU A CA 1
ATOM 1045 C C . LEU A 1 137 ? 7.422 -5.073 -20.339 1.00 63.34 137 LEU A C 1
ATOM 1047 O O . LEU A 1 137 ? 7.150 -4.660 -19.207 1.00 63.34 137 LEU A O 1
ATOM 1051 N N . ILE A 1 138 ? 7.737 -4.236 -21.334 1.00 59.78 138 ILE A N 1
ATOM 1052 C CA . ILE A 1 138 ? 7.739 -2.774 -21.168 1.00 59.78 138 ILE A CA 1
ATOM 1053 C C . ILE A 1 138 ? 6.326 -2.268 -20.845 1.00 59.78 138 ILE A C 1
ATOM 1055 O O . ILE A 1 138 ? 6.168 -1.451 -19.931 1.00 59.78 138 ILE A O 1
ATOM 1059 N N . ALA A 1 139 ? 5.301 -2.767 -21.543 1.00 69.38 139 ALA A N 1
ATOM 1060 C CA . ALA A 1 139 ? 3.906 -2.439 -21.255 1.00 69.38 139 ALA A CA 1
ATOM 1061 C C . ALA A 1 139 ? 3.525 -2.844 -19.823 1.00 69.38 139 ALA A C 1
ATOM 1063 O O . ALA A 1 139 ? 2.963 -2.037 -19.080 1.00 69.38 139 ALA A O 1
ATOM 1064 N N . SER A 1 140 ? 3.900 -4.057 -19.404 1.00 78.31 140 SER A N 1
ATOM 1065 C CA . SER A 1 140 ? 3.628 -4.571 -18.062 1.00 78.31 140 SER A CA 1
ATOM 1066 C C . SER A 1 140 ? 4.249 -3.707 -16.964 1.00 78.31 140 SER A C 1
ATOM 1068 O O . SER A 1 140 ? 3.571 -3.297 -16.016 1.00 78.31 140 SER A O 1
ATOM 1070 N N . ILE A 1 141 ? 5.532 -3.361 -17.102 1.00 72.62 141 ILE A N 1
ATOM 1071 C CA . ILE A 1 141 ? 6.224 -2.504 -16.136 1.00 72.62 141 ILE A CA 1
ATOM 1072 C C . ILE A 1 141 ? 5.588 -1.113 -16.107 1.00 72.62 141 ILE A C 1
ATOM 1074 O O . ILE A 1 141 ? 5.368 -0.572 -15.022 1.00 72.62 141 ILE A O 1
ATOM 1078 N N . ALA A 1 142 ? 5.251 -0.546 -17.268 1.00 68.81 142 ALA A N 1
ATOM 1079 C CA . ALA A 1 142 ? 4.600 0.754 -17.348 1.00 68.81 142 ALA A CA 1
ATOM 1080 C C . ALA A 1 142 ? 3.233 0.743 -16.649 1.00 68.81 142 ALA A C 1
ATOM 1082 O O . ALA A 1 142 ? 3.000 1.593 -15.793 1.00 68.81 142 ALA A O 1
ATOM 1083 N N . TYR A 1 143 ? 2.378 -0.251 -16.914 1.00 84.88 143 TYR A N 1
ATOM 1084 C CA . TYR A 1 143 ? 1.103 -0.423 -16.212 1.00 84.88 143 TYR A CA 1
ATOM 1085 C C . TYR A 1 143 ? 1.288 -0.538 -14.695 1.00 84.88 143 TYR A C 1
ATOM 1087 O O . TYR A 1 143 ? 0.592 0.138 -13.936 1.00 84.88 143 TYR A O 1
ATOM 1095 N N . ASN A 1 144 ? 2.273 -1.317 -14.237 1.00 78.25 144 ASN A N 1
ATOM 1096 C CA . ASN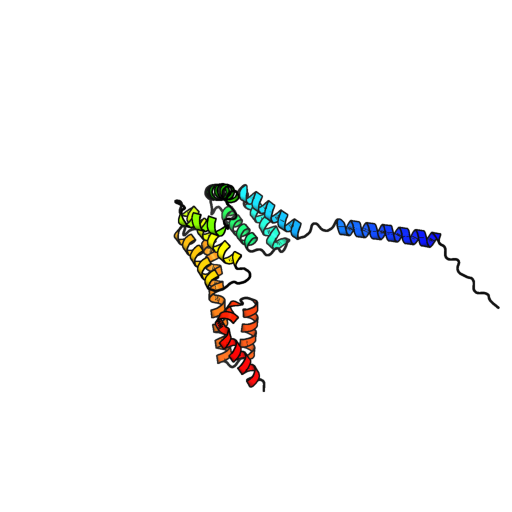 A 1 144 ? 2.584 -1.419 -12.813 1.00 78.25 144 ASN A CA 1
ATOM 1097 C C . ASN A 1 144 ? 2.972 -0.051 -12.215 1.00 78.25 144 ASN A C 1
ATOM 1099 O O . ASN A 1 144 ? 2.506 0.306 -11.133 1.00 78.25 144 ASN A O 1
ATOM 1103 N N . GLN A 1 145 ? 3.758 0.762 -12.927 1.00 77.00 145 GLN A N 1
ATOM 1104 C CA . GLN A 1 145 ? 4.097 2.111 -12.463 1.00 77.00 145 GLN A CA 1
ATOM 1105 C C . GLN A 1 145 ? 2.896 3.064 -12.471 1.00 77.00 145 GLN A C 1
ATOM 1107 O O . GLN A 1 145 ? 2.750 3.835 -11.523 1.00 77.00 145 GLN A O 1
ATOM 1112 N N . VAL A 1 146 ? 1.998 2.992 -13.464 1.00 81.19 146 VAL A N 1
ATOM 1113 C CA . VAL A 1 146 ? 0.755 3.789 -13.455 1.00 81.19 146 VAL A CA 1
ATOM 1114 C C . VAL A 1 146 ? -0.090 3.448 -12.228 1.00 81.19 146 VAL A C 1
ATOM 1116 O O . VAL A 1 146 ? -0.543 4.363 -11.543 1.00 81.19 146 VAL A O 1
ATOM 1119 N N . GLY A 1 147 ? -0.249 2.161 -11.898 1.00 86.69 147 GLY A N 1
ATOM 1120 C CA . GLY A 1 147 ? -0.981 1.726 -10.704 1.00 86.69 147 GLY A CA 1
ATOM 1121 C C . GLY A 1 147 ? -0.374 2.265 -9.405 1.00 86.69 147 GLY A C 1
ATOM 1122 O O . GLY A 1 147 ? -1.089 2.811 -8.564 1.00 86.69 147 GLY A O 1
ATOM 1123 N N . ILE A 1 148 ? 0.956 2.203 -9.268 1.00 80.25 148 ILE A N 1
ATOM 1124 C CA . ILE A 1 148 ? 1.676 2.766 -8.113 1.00 80.25 148 ILE A CA 1
ATOM 1125 C C . ILE A 1 148 ? 1.473 4.284 -8.026 1.00 80.25 148 ILE A C 1
ATOM 1127 O O . ILE A 1 148 ? 1.205 4.811 -6.944 1.00 80.25 148 ILE A O 1
ATOM 1131 N N . VAL A 1 149 ? 1.618 5.004 -9.142 1.00 77.56 149 VAL A N 1
ATOM 1132 C CA . VAL A 1 149 ? 1.486 6.468 -9.168 1.00 77.56 149 VAL A CA 1
ATOM 1133 C C . VAL A 1 149 ? 0.049 6.887 -8.872 1.00 77.56 149 VAL A C 1
ATOM 1135 O O . VAL A 1 149 ? -0.146 7.774 -8.042 1.00 77.56 149 VAL A O 1
ATOM 1138 N N . ASN A 1 150 ? -0.944 6.223 -9.470 1.00 85.19 150 ASN A N 1
ATOM 1139 C CA . ASN A 1 150 ? -2.357 6.485 -9.217 1.00 85.19 150 ASN A CA 1
ATOM 1140 C C . ASN A 1 150 ? -2.670 6.366 -7.721 1.00 85.19 150 ASN A C 1
ATOM 1142 O O . ASN A 1 150 ? -3.138 7.334 -7.126 1.00 85.19 150 ASN A O 1
ATOM 1146 N N . TYR A 1 151 ? -2.290 5.251 -7.093 1.00 81.38 151 TYR A N 1
ATOM 1147 C CA . TYR A 1 151 ? -2.520 5.027 -5.667 1.00 81.38 151 TYR A CA 1
ATOM 1148 C C . TYR A 1 151 ? -1.781 6.044 -4.779 1.00 81.38 151 TYR A C 1
ATOM 1150 O O . TYR A 1 151 ? -2.355 6.609 -3.846 1.00 81.38 151 TYR A O 1
ATOM 1158 N N . ARG A 1 152 ? -0.504 6.326 -5.076 1.00 74.12 152 ARG A N 1
ATOM 1159 C CA . ARG A 1 152 ? 0.340 7.213 -4.254 1.00 74.12 152 ARG A CA 1
ATOM 1160 C C . ARG A 1 152 ? -0.024 8.686 -4.366 1.00 74.12 152 ARG A C 1
ATOM 1162 O O . ARG A 1 152 ? 0.053 9.394 -3.362 1.00 74.12 152 ARG A O 1
ATOM 1169 N N . SER A 1 153 ? -0.386 9.150 -5.561 1.00 67.88 153 SER A N 1
ATOM 1170 C CA . SER A 1 153 ? -0.778 10.545 -5.809 1.00 67.88 153 SER A CA 1
ATOM 1171 C C . SER A 1 153 ? -2.017 10.958 -5.012 1.00 67.88 153 SER A C 1
ATOM 1173 O O . SER A 1 153 ? -2.245 12.142 -4.787 1.00 67.88 153 SER A O 1
ATOM 1175 N N . SER A 1 154 ? -2.775 9.980 -4.517 1.00 65.50 154 SER A N 1
ATOM 1176 C CA . SER A 1 154 ? -3.999 10.184 -3.753 1.00 65.50 154 SER A CA 1
ATOM 1177 C C . SER A 1 154 ? -3.835 9.961 -2.250 1.00 65.50 154 SER A C 1
ATOM 1179 O O . SER A 1 154 ? -4.837 9.783 -1.563 1.00 65.50 154 SER A O 1
ATOM 1181 N N . LYS A 1 155 ? -2.601 9.962 -1.718 1.00 55.69 155 LYS A N 1
ATOM 1182 C CA . LYS A 1 155 ? -2.312 9.633 -0.306 1.00 55.69 155 LYS A CA 1
ATOM 1183 C C . LYS A 1 155 ? -3.133 10.418 0.726 1.00 55.69 155 LYS A C 1
ATOM 1185 O O . LYS A 1 155 ? -3.348 9.903 1.817 1.00 55.69 155 LYS A O 1
ATOM 1190 N N . GLU A 1 156 ? -3.609 11.614 0.392 1.00 56.28 156 GLU A N 1
ATOM 1191 C CA . GLU A 1 156 ? -4.449 12.423 1.286 1.00 56.28 156 GLU A CA 1
ATOM 1192 C C . GLU A 1 156 ? -5.954 12.097 1.192 1.00 56.28 156 GLU A C 1
ATOM 1194 O O . GLU A 1 156 ? -6.705 12.445 2.099 1.00 56.28 156 GLU A O 1
ATOM 1199 N N . GLN A 1 157 ? -6.415 11.416 0.132 1.00 64.19 157 GLN A N 1
ATOM 1200 C CA . GLN A 1 157 ? -7.834 11.136 -0.142 1.00 64.19 157 GLN A CA 1
ATOM 1201 C C . GLN A 1 157 ? -8.032 9.806 -0.893 1.00 64.19 157 GLN A C 1
ATOM 1203 O O . GLN A 1 157 ? -8.581 9.766 -1.996 1.00 64.19 157 GLN A O 1
ATOM 1208 N N . VAL A 1 158 ? -7.586 8.690 -0.311 1.00 70.44 158 VAL A N 1
ATOM 1209 C CA . VAL A 1 158 ? -7.833 7.368 -0.906 1.00 70.44 158 VAL A CA 1
ATOM 1210 C C . VAL A 1 158 ? -9.329 7.047 -0.831 1.00 70.44 158 VAL A C 1
ATOM 1212 O O . VAL A 1 158 ? -9.897 6.923 0.253 1.00 70.44 158 VAL A O 1
ATOM 1215 N N . ASN A 1 159 ? -9.959 6.889 -1.994 1.00 85.31 159 ASN A N 1
ATOM 1216 C CA . ASN A 1 159 ? -11.337 6.428 -2.143 1.00 85.31 159 ASN A CA 1
ATOM 1217 C C . ASN A 1 159 ? -11.388 5.141 -2.981 1.00 85.31 159 ASN A C 1
ATOM 1219 O O . ASN A 1 159 ? -10.376 4.684 -3.519 1.00 85.31 159 ASN A O 1
ATOM 1223 N N . ASP A 1 160 ? -12.574 4.549 -3.090 1.00 86.88 160 ASP A N 1
ATOM 1224 C CA . ASP A 1 160 ? -12.756 3.267 -3.776 1.00 86.88 160 ASP A CA 1
ATOM 1225 C C . ASP A 1 160 ? -12.398 3.315 -5.258 1.00 86.88 160 ASP A C 1
ATOM 1227 O O . ASP A 1 160 ? -11.816 2.362 -5.770 1.00 86.88 160 ASP A O 1
ATOM 1231 N N . THR A 1 161 ? -12.660 4.437 -5.926 1.00 90.06 161 THR A N 1
ATOM 1232 C CA . THR A 1 161 ? -12.313 4.632 -7.336 1.00 90.06 161 THR A CA 1
ATOM 1233 C C . THR A 1 161 ? -10.805 4.569 -7.553 1.00 90.06 161 THR A C 1
ATOM 1235 O O . THR A 1 161 ? -10.350 3.914 -8.482 1.00 90.06 161 THR A O 1
ATOM 1238 N N . ILE A 1 162 ? -10.009 5.202 -6.688 1.00 88.69 162 ILE A N 1
ATOM 1239 C CA . ILE A 1 162 ? -8.541 5.173 -6.796 1.00 88.69 162 ILE A CA 1
ATOM 1240 C C . ILE A 1 162 ? -8.004 3.762 -6.567 1.00 88.69 162 ILE A C 1
ATOM 1242 O O . ILE A 1 162 ? -7.159 3.290 -7.328 1.00 88.69 162 ILE A O 1
ATOM 1246 N N . VAL A 1 163 ? -8.504 3.073 -5.535 1.00 89.62 163 VAL A N 1
ATOM 1247 C CA . VAL A 1 163 ? -8.101 1.688 -5.256 1.00 89.62 163 VAL A CA 1
ATOM 1248 C C . VAL A 1 163 ? -8.445 0.793 -6.442 1.00 89.62 163 VAL A C 1
ATOM 1250 O O . VAL A 1 163 ? -7.593 0.025 -6.886 1.00 89.62 163 VAL A O 1
ATOM 1253 N N . GLN A 1 164 ? -9.648 0.941 -6.999 1.00 93.38 164 GLN A N 1
ATOM 1254 C CA . GLN A 1 164 ? -10.100 0.164 -8.146 1.00 93.38 164 GLN A CA 1
ATOM 1255 C C . GLN A 1 164 ? -9.262 0.448 -9.399 1.00 93.38 164 GLN A C 1
ATOM 1257 O O . GLN A 1 164 ? -8.724 -0.487 -9.986 1.00 93.38 164 GLN A O 1
ATOM 1262 N N . ASN A 1 165 ? -9.058 1.719 -9.749 1.00 93.12 165 ASN A N 1
ATOM 1263 C CA . ASN A 1 165 ? -8.235 2.116 -10.893 1.00 93.12 165 ASN A CA 1
ATOM 1264 C C . ASN A 1 165 ? -6.805 1.576 -10.770 1.00 93.12 165 ASN A C 1
ATOM 1266 O O . ASN A 1 165 ? -6.264 1.010 -11.717 1.00 93.12 165 ASN A O 1
ATOM 1270 N N . SER A 1 166 ? -6.202 1.696 -9.586 1.00 91.88 166 SER A N 1
ATOM 1271 C CA . SER A 1 166 ? -4.861 1.170 -9.318 1.00 91.88 166 SER A CA 1
ATOM 1272 C C . SER A 1 166 ? -4.805 -0.352 -9.475 1.00 91.88 166 SER A C 1
ATOM 1274 O O . SER A 1 166 ? -3.890 -0.875 -10.109 1.00 91.88 166 SER A O 1
ATOM 1276 N N . MET A 1 167 ? -5.809 -1.072 -8.962 1.00 95.25 167 MET A N 1
ATOM 1277 C CA . MET A 1 167 ? -5.933 -2.517 -9.163 1.00 95.25 167 MET A CA 1
ATOM 1278 C C . MET A 1 167 ? -6.080 -2.888 -10.637 1.00 95.25 167 MET A C 1
ATOM 1280 O O . MET A 1 167 ? -5.506 -3.888 -11.057 1.00 95.25 167 MET A O 1
ATOM 1284 N N . ASP A 1 168 ? -6.826 -2.114 -11.419 1.00 96.88 168 ASP A N 1
ATOM 1285 C CA . ASP A 1 168 ? -7.019 -2.385 -12.843 1.00 96.88 168 ASP A CA 1
ATOM 1286 C C . ASP A 1 168 ? -5.734 -2.156 -13.646 1.00 96.88 168 ASP A C 1
ATOM 1288 O O . ASP A 1 168 ? -5.426 -2.958 -14.526 1.00 96.88 168 ASP A O 1
ATOM 1292 N N . TYR A 1 169 ? -4.907 -1.178 -13.268 1.00 94.88 169 TYR A N 1
ATOM 1293 C CA . TYR A 1 169 ? -3.553 -1.054 -13.813 1.00 94.88 169 TYR A CA 1
ATOM 1294 C C . TYR A 1 169 ? -2.665 -2.252 -13.452 1.00 94.88 169 TYR A C 1
ATOM 1296 O O . TYR A 1 169 ? -1.966 -2.775 -14.317 1.00 94.88 169 TYR A O 1
ATOM 1304 N N . PHE A 1 170 ? -2.720 -2.759 -12.216 1.00 93.38 170 PHE A N 1
ATOM 1305 C CA . PHE A 1 170 ? -1.971 -3.971 -11.859 1.00 93.38 170 PHE A CA 1
ATOM 1306 C C . PHE A 1 170 ? -2.473 -5.213 -12.604 1.00 93.38 170 PHE A C 1
ATOM 1308 O O . PHE A 1 170 ? -1.668 -6.043 -13.019 1.00 93.38 170 PHE A O 1
ATOM 1315 N N . LYS A 1 171 ? -3.783 -5.330 -12.850 1.00 97.31 171 LYS A N 1
ATOM 1316 C CA . LYS A 1 171 ? -4.325 -6.384 -13.719 1.00 97.31 171 LYS A CA 1
ATOM 1317 C C . LYS A 1 171 ? -3.828 -6.237 -15.152 1.00 97.31 171 LYS A C 1
ATOM 1319 O O . LYS A 1 171 ? -3.424 -7.233 -15.733 1.00 97.31 171 LYS A O 1
ATOM 1324 N N . ALA A 1 172 ? -3.831 -5.027 -15.712 1.00 96.19 172 ALA A N 1
ATOM 1325 C CA . ALA A 1 172 ? -3.312 -4.777 -17.055 1.00 96.19 172 ALA A CA 1
ATOM 1326 C C . ALA A 1 172 ? -1.827 -5.160 -17.162 1.00 96.19 172 ALA A C 1
ATOM 1328 O O . ALA A 1 172 ? -1.427 -5.802 -18.129 1.00 96.19 172 ALA A O 1
ATOM 1329 N N . ALA A 1 173 ? -1.036 -4.878 -16.121 1.00 88.56 173 ALA A N 1
ATOM 1330 C CA . ALA A 1 173 ? 0.346 -5.335 -16.038 1.00 88.56 173 ALA A CA 1
ATOM 1331 C C . ALA A 1 173 ? 0.462 -6.868 -16.067 1.00 88.56 173 ALA A C 1
ATOM 1333 O O . ALA A 1 173 ? 1.304 -7.402 -16.782 1.00 88.56 173 ALA A O 1
ATOM 1334 N N . LEU A 1 174 ? -0.403 -7.579 -15.340 1.00 93.00 174 LEU A N 1
ATOM 1335 C CA . LEU A 1 174 ? -0.434 -9.048 -15.316 1.00 93.00 174 LEU A CA 1
ATOM 1336 C C . LEU A 1 174 ? -0.986 -9.676 -16.601 1.00 93.00 174 LEU A C 1
ATOM 1338 O O . LEU A 1 174 ? -0.660 -10.819 -16.903 1.00 93.00 174 LEU A O 1
ATOM 1342 N N . ILE A 1 175 ? -1.835 -8.957 -17.339 1.00 95.25 175 ILE A N 1
ATOM 1343 C CA . ILE A 1 175 ? -2.303 -9.374 -18.665 1.00 95.25 175 ILE A CA 1
ATOM 1344 C C . ILE A 1 175 ? -1.153 -9.277 -19.669 1.00 95.25 175 ILE A C 1
ATOM 1346 O O . ILE A 1 175 ? -0.971 -10.200 -20.454 1.00 95.25 175 ILE A O 1
ATOM 1350 N N . ALA A 1 176 ? -0.382 -8.186 -19.621 1.00 83.25 176 ALA A N 1
ATOM 1351 C CA . ALA A 1 176 ? 0.773 -7.982 -20.490 1.00 83.25 176 ALA A CA 1
ATOM 1352 C C . ALA A 1 176 ? 1.936 -8.932 -20.150 1.00 83.25 176 ALA A C 1
ATOM 1354 O O . ALA A 1 176 ? 2.531 -9.512 -21.043 1.00 83.25 176 ALA A O 1
ATOM 1355 N N . ASP A 1 177 ? 2.231 -9.145 -18.865 1.00 83.81 177 ASP A N 1
ATOM 1356 C CA . ASP A 1 177 ? 3.203 -10.148 -18.420 1.00 83.81 177 ASP A CA 1
ATOM 1357 C C . ASP A 1 177 ? 2.692 -10.885 -17.168 1.00 83.81 177 ASP A C 1
ATOM 1359 O O . ASP A 1 177 ? 2.796 -10.374 -16.044 1.00 83.81 177 ASP A O 1
ATOM 1363 N N . PRO A 1 178 ? 2.185 -12.122 -17.326 1.00 87.38 178 PRO A N 1
ATOM 1364 C CA . PRO A 1 178 ? 1.733 -12.942 -16.206 1.00 87.38 178 PRO A CA 1
ATOM 1365 C C . PRO A 1 178 ? 2.829 -13.306 -15.194 1.00 87.38 178 PRO A C 1
ATOM 1367 O O . PRO A 1 178 ? 2.494 -13.760 -14.098 1.00 87.38 178 PRO A O 1
ATOM 1370 N N . LYS A 1 179 ? 4.118 -13.147 -15.526 1.00 79.31 179 LYS A N 1
ATOM 1371 C CA . LYS A 1 179 ? 5.251 -13.413 -14.621 1.00 79.31 179 LYS A CA 1
ATOM 1372 C C . LYS A 1 179 ? 5.697 -12.176 -13.839 1.00 79.31 179 LYS A C 1
ATOM 1374 O O . LYS A 1 179 ? 6.632 -12.269 -13.043 1.00 79.31 179 LYS A O 1
ATOM 1379 N N . ASN A 1 180 ? 5.026 -11.034 -14.007 1.00 76.44 180 ASN A N 1
ATOM 1380 C CA . ASN A 1 180 ? 5.329 -9.822 -13.257 1.00 76.44 180 ASN A CA 1
ATOM 1381 C C . ASN A 1 180 ? 4.899 -9.956 -11.783 1.00 76.44 180 ASN A C 1
ATOM 1383 O O . ASN A 1 180 ? 3.815 -9.534 -11.367 1.00 76.44 180 ASN A O 1
ATOM 1387 N N . GLU A 1 181 ? 5.786 -10.526 -10.967 1.00 67.44 181 GLU A N 1
ATOM 1388 C CA . GLU A 1 181 ? 5.557 -10.755 -9.536 1.00 67.44 181 GLU A CA 1
ATOM 1389 C C . GLU A 1 181 ? 5.353 -9.455 -8.745 1.00 67.44 181 GLU A C 1
ATOM 1391 O O . GLU A 1 181 ? 4.633 -9.440 -7.745 1.00 67.44 181 GLU A O 1
ATOM 1396 N N . THR A 1 182 ? 5.904 -8.332 -9.220 1.00 73.19 182 THR A N 1
ATOM 1397 C CA . THR A 1 182 ? 5.686 -7.023 -8.586 1.00 73.19 182 THR A CA 1
ATOM 1398 C C . THR A 1 182 ? 4.238 -6.565 -8.767 1.00 73.19 182 THR A C 1
ATOM 1400 O O . THR A 1 182 ? 3.589 -6.172 -7.797 1.00 73.19 182 THR A O 1
ATOM 1403 N N . ALA A 1 183 ? 3.699 -6.658 -9.988 1.00 78.25 183 ALA A N 1
ATOM 1404 C CA . ALA A 1 183 ? 2.301 -6.331 -10.261 1.00 78.25 183 ALA A CA 1
ATOM 1405 C C . ALA A 1 183 ? 1.344 -7.266 -9.509 1.00 78.25 183 ALA A C 1
ATOM 1407 O O . ALA A 1 183 ? 0.340 -6.807 -8.962 1.00 78.25 183 ALA A O 1
ATOM 1408 N N . ARG A 1 184 ? 1.687 -8.560 -9.412 1.00 81.19 184 ARG A N 1
ATOM 1409 C CA . ARG A 1 184 ? 0.929 -9.554 -8.635 1.00 81.19 184 ARG A CA 1
ATOM 1410 C C . ARG A 1 184 ? 0.861 -9.164 -7.165 1.00 81.19 184 ARG A C 1
ATOM 1412 O O . ARG A 1 184 ? -0.225 -9.083 -6.599 1.00 81.19 184 ARG A O 1
ATOM 1419 N N . TYR A 1 185 ? 2.010 -8.884 -6.561 1.00 76.31 185 TYR A N 1
ATOM 1420 C CA . TYR A 1 185 ? 2.101 -8.461 -5.169 1.00 76.31 185 TYR A CA 1
ATOM 1421 C C . TYR A 1 185 ? 1.283 -7.190 -4.898 1.00 76.31 185 TYR A C 1
ATOM 1423 O O . TYR A 1 185 ? 0.468 -7.162 -3.971 1.00 76.31 185 TYR A O 1
ATOM 1431 N N . ASN A 1 186 ? 1.438 -6.168 -5.744 1.00 79.25 186 ASN A N 1
ATOM 1432 C CA . ASN A 1 186 ? 0.704 -4.910 -5.625 1.00 79.25 186 ASN A CA 1
ATOM 1433 C C . ASN A 1 186 ? -0.813 -5.115 -5.742 1.00 79.25 186 ASN A C 1
ATOM 1435 O O . ASN A 1 186 ? -1.577 -4.598 -4.922 1.00 79.25 186 ASN A O 1
ATOM 1439 N N . TYR A 1 187 ? -1.250 -5.917 -6.717 1.00 90.25 187 TYR A N 1
ATOM 1440 C CA . TYR A 1 187 ? -2.653 -6.277 -6.896 1.00 90.25 187 TYR A CA 1
ATOM 1441 C C . TYR A 1 187 ? -3.236 -6.944 -5.644 1.00 90.25 187 TYR A C 1
ATOM 1443 O O . TYR A 1 187 ? -4.280 -6.517 -5.149 1.00 90.25 187 TYR A O 1
ATOM 1451 N N . GLU A 1 188 ? -2.553 -7.949 -5.094 1.00 82.19 188 GLU A N 1
ATOM 1452 C CA . GLU A 1 188 ? -3.033 -8.697 -3.927 1.00 82.19 188 GLU A CA 1
ATOM 1453 C C . GLU A 1 188 ? -3.116 -7.829 -2.664 1.00 82.19 188 GLU A C 1
ATOM 1455 O O . GLU A 1 188 ? -4.055 -7.959 -1.873 1.00 82.19 188 GLU A O 1
ATOM 1460 N N . ILE A 1 189 ? -2.176 -6.899 -2.472 1.00 83.00 189 ILE A N 1
ATOM 1461 C CA . ILE A 1 189 ? -2.248 -5.941 -1.361 1.00 83.00 189 ILE A CA 1
ATOM 1462 C C . ILE A 1 189 ? -3.457 -5.027 -1.506 1.00 83.00 189 ILE A C 1
ATOM 1464 O O . ILE A 1 189 ? -4.218 -4.864 -0.546 1.00 83.00 189 ILE A O 1
ATOM 1468 N N . LEU A 1 190 ? -3.647 -4.421 -2.680 1.00 86.62 190 LEU A N 1
ATOM 1469 C CA . LEU A 1 190 ? -4.765 -3.504 -2.885 1.00 86.62 190 LEU A CA 1
ATOM 1470 C C . LEU A 1 190 ? -6.105 -4.230 -2.817 1.00 86.62 190 LEU A C 1
ATOM 1472 O O . LEU A 1 190 ? -7.050 -3.684 -2.254 1.00 86.62 190 LEU A O 1
ATOM 1476 N N . LYS A 1 191 ? -6.175 -5.474 -3.294 1.00 90.19 191 LYS A N 1
ATOM 1477 C CA . LYS A 1 191 ? -7.359 -6.320 -3.153 1.00 90.19 191 LYS A CA 1
ATOM 1478 C C . LYS A 1 191 ? -7.728 -6.518 -1.685 1.00 90.19 191 LYS A C 1
ATOM 1480 O O . LYS A 1 191 ? -8.848 -6.198 -1.293 1.00 90.19 191 LYS A O 1
ATOM 1485 N N . LYS A 1 192 ? -6.769 -6.922 -0.844 1.00 84.75 192 LYS A N 1
ATOM 1486 C CA . LYS A 1 192 ? -6.986 -7.057 0.608 1.00 84.75 192 LYS A CA 1
ATOM 1487 C C . LYS A 1 192 ? -7.431 -5.741 1.251 1.00 84.75 192 LYS A C 1
ATOM 1489 O O . LYS A 1 192 ? -8.332 -5.736 2.086 1.00 84.75 192 LYS A O 1
ATOM 1494 N N . LYS A 1 193 ? -6.825 -4.616 0.856 1.00 85.44 193 LYS A N 1
ATOM 1495 C CA . LYS A 1 193 ? -7.234 -3.281 1.327 1.00 85.44 193 LYS A CA 1
ATOM 1496 C C . LYS A 1 193 ? -8.641 -2.912 0.854 1.00 85.44 193 LYS A C 1
ATOM 1498 O O . LYS A 1 193 ? -9.372 -2.268 1.596 1.00 85.44 193 LYS A O 1
ATOM 1503 N N . SER A 1 194 ? -9.033 -3.292 -0.357 1.00 89.12 194 SER A N 1
ATOM 1504 C CA . SER A 1 194 ? -10.367 -3.028 -0.905 1.00 89.12 194 SER A CA 1
ATOM 1505 C C . SER A 1 194 ? -11.465 -3.787 -0.153 1.00 89.12 194 SER A C 1
ATOM 1507 O O . SER A 1 194 ? -12.534 -3.236 0.098 1.00 89.12 194 SER A O 1
ATOM 1509 N N . GLU A 1 195 ? -11.168 -5.015 0.276 1.00 91.12 195 GLU A N 1
ATOM 1510 C CA . GLU A 1 195 ? -12.085 -5.884 1.027 1.00 91.12 195 GLU A CA 1
ATOM 1511 C C . GLU A 1 195 ? -12.180 -5.528 2.525 1.00 91.12 195 GLU A C 1
ATOM 1513 O O . GLU A 1 195 ? -13.161 -5.871 3.190 1.00 91.12 195 GLU A O 1
ATOM 1518 N N . TYR A 1 196 ? -11.178 -4.833 3.078 1.00 90.50 196 TYR A N 1
ATOM 1519 C CA . TYR A 1 196 ? -11.093 -4.527 4.511 1.00 90.50 196 TYR A CA 1
ATOM 1520 C C . TYR A 1 196 ? -12.346 -3.836 5.089 1.00 90.50 196 TYR A C 1
ATOM 1522 O O . TYR A 1 196 ? -12.838 -4.312 6.120 1.00 90.50 196 TYR A O 1
ATOM 1530 N N . PRO A 1 197 ? -12.935 -2.800 4.450 1.00 93.50 197 PRO A N 1
ATOM 1531 C CA . PRO A 1 197 ? -14.169 -2.196 4.944 1.00 93.50 197 PRO A CA 1
ATOM 1532 C C . PRO A 1 197 ? -15.323 -3.188 5.110 1.00 93.50 197 PRO A C 1
ATOM 1534 O O . PRO A 1 197 ? -16.032 -3.156 6.117 1.00 93.50 197 PRO A O 1
ATOM 1537 N N . ASP A 1 198 ? -15.490 -4.114 4.168 1.00 94.56 198 ASP A N 1
ATOM 1538 C CA . ASP A 1 198 ? -16.596 -5.072 4.195 1.00 94.56 198 ASP A CA 1
ATOM 1539 C C . ASP A 1 198 ? -16.376 -6.156 5.258 1.00 94.56 198 ASP A C 1
ATOM 1541 O O . ASP A 1 198 ? -17.320 -6.559 5.946 1.00 94.56 198 ASP A O 1
ATOM 1545 N N . LEU A 1 199 ? -15.122 -6.573 5.471 1.00 94.62 199 LEU A N 1
ATOM 1546 C CA . LEU A 1 199 ? -14.744 -7.479 6.560 1.00 94.62 199 LEU A CA 1
ATOM 1547 C C . LEU A 1 199 ? -15.028 -6.863 7.936 1.00 94.62 199 LEU A C 1
ATOM 1549 O O . LEU A 1 199 ? -15.591 -7.532 8.811 1.00 94.62 199 LEU A O 1
ATOM 1553 N N . VAL A 1 200 ? -14.698 -5.581 8.119 1.00 96.56 200 VAL A N 1
ATOM 1554 C CA . VAL A 1 200 ? -15.024 -4.835 9.342 1.00 96.56 200 VAL A CA 1
ATOM 1555 C C . VAL A 1 200 ? -16.536 -4.781 9.530 1.00 96.56 200 VAL A C 1
ATOM 1557 O O . VAL A 1 200 ? -17.035 -5.156 10.592 1.00 96.56 200 VAL A O 1
ATOM 1560 N N . MET A 1 201 ? -17.284 -4.406 8.490 1.00 97.06 201 MET A N 1
ATOM 1561 C CA . MET A 1 201 ? -18.742 -4.319 8.570 1.00 97.06 201 MET A CA 1
ATOM 1562 C C . MET A 1 201 ? -19.405 -5.664 8.863 1.00 97.06 201 MET A C 1
ATOM 1564 O O . MET A 1 201 ? -20.387 -5.705 9.604 1.00 97.06 201 MET A O 1
ATOM 1568 N N . LYS A 1 202 ? -18.869 -6.775 8.348 1.00 98.00 202 LYS A N 1
ATOM 1569 C CA . LYS A 1 202 ? -19.345 -8.123 8.685 1.00 98.00 202 LYS A CA 1
ATOM 1570 C C . LYS A 1 202 ? -19.205 -8.404 10.183 1.00 98.00 202 LYS A C 1
ATOM 1572 O O . LYS A 1 202 ? -20.166 -8.863 10.801 1.00 98.00 202 LYS A O 1
ATOM 1577 N N . LYS A 1 203 ? -18.050 -8.082 10.777 1.00 97.88 203 LYS A N 1
ATOM 1578 C CA . LYS A 1 203 ? -17.810 -8.233 12.222 1.00 97.88 203 LYS A CA 1
ATOM 1579 C C . LYS A 1 203 ? -18.715 -7.317 13.049 1.00 97.88 203 LYS A C 1
ATOM 1581 O O . LYS A 1 203 ? -19.336 -7.771 14.004 1.00 97.88 203 LYS A O 1
ATOM 1586 N N . VAL A 1 204 ? -18.832 -6.049 12.660 1.00 98.12 204 VAL A N 1
ATOM 1587 C CA . VAL A 1 204 ? -19.672 -5.061 13.352 1.00 98.12 204 VAL A CA 1
ATOM 1588 C C . VAL A 1 204 ? -21.145 -5.480 13.331 1.00 98.12 204 VAL A C 1
ATOM 1590 O O . VAL A 1 204 ? -21.803 -5.453 14.366 1.00 98.12 204 VAL A O 1
ATOM 1593 N N . ARG A 1 205 ? -21.668 -5.934 12.185 1.00 97.69 205 ARG A N 1
ATOM 1594 C CA . ARG A 1 205 ? -23.055 -6.422 12.077 1.00 97.69 205 ARG A CA 1
ATOM 1595 C C . ARG A 1 205 ? -23.304 -7.674 12.921 1.00 97.69 205 ARG A C 1
ATOM 1597 O O . ARG A 1 205 ? -24.393 -7.808 13.470 1.00 97.69 205 ARG A O 1
ATOM 1604 N N . ALA A 1 206 ? -22.318 -8.566 13.045 1.00 98.38 206 ALA A N 1
ATOM 1605 C CA . ALA A 1 206 ? -22.417 -9.726 13.930 1.00 98.38 206 ALA A CA 1
ATOM 1606 C C . ALA A 1 206 ? -22.532 -9.302 15.405 1.00 98.38 206 ALA A C 1
ATOM 1608 O O . ALA A 1 206 ? -23.446 -9.748 16.089 1.00 98.38 206 ALA A O 1
ATOM 1609 N N . LEU A 1 207 ? -21.695 -8.361 15.856 1.00 98.25 207 LEU A N 1
ATOM 1610 C CA . LEU A 1 207 ? -21.765 -7.811 17.217 1.00 98.25 207 LEU A CA 1
ATOM 1611 C C . LEU A 1 207 ? -23.104 -7.113 17.492 1.00 98.25 207 LEU A C 1
ATOM 1613 O O . LEU A 1 207 ? -23.704 -7.317 18.541 1.00 98.25 207 LEU A O 1
ATOM 1617 N N . VAL A 1 208 ? -23.613 -6.340 16.529 1.00 97.38 208 VAL A N 1
ATOM 1618 C CA . VAL A 1 208 ? -24.941 -5.711 16.626 1.00 97.38 208 VAL A CA 1
ATOM 1619 C C . VAL A 1 208 ? -26.050 -6.756 16.765 1.00 97.38 208 VAL A C 1
ATOM 1621 O O . VAL A 1 208 ? -26.949 -6.574 17.577 1.00 97.38 208 VAL A O 1
ATOM 1624 N N . LYS A 1 209 ? -25.980 -7.872 16.027 1.00 97.56 209 LYS A N 1
ATOM 1625 C CA . LYS A 1 209 ? -26.948 -8.978 16.146 1.00 97.56 209 LYS A CA 1
ATOM 1626 C C . LYS A 1 209 ? -26.919 -9.642 17.530 1.00 97.56 209 LYS A C 1
ATOM 1628 O O . LYS A 1 209 ? -27.932 -10.173 17.969 1.00 97.56 209 LYS A O 1
ATOM 1633 N N . GLU A 1 210 ? -25.777 -9.597 18.208 1.00 97.75 210 GLU A N 1
ATOM 1634 C CA . GLU A 1 210 ? -25.586 -10.079 19.581 1.00 97.75 210 GLU A CA 1
ATOM 1635 C C . GLU A 1 210 ? -25.934 -9.017 20.646 1.00 97.75 210 GLU A C 1
ATOM 1637 O O . GLU A 1 210 ? -25.677 -9.239 21.825 1.00 97.75 210 GLU A O 1
ATOM 1642 N N . ASN A 1 211 ? -26.497 -7.864 20.256 1.00 96.44 211 ASN A N 1
ATOM 1643 C CA . ASN A 1 211 ? -26.733 -6.694 21.118 1.00 96.44 211 ASN A CA 1
ATOM 1644 C C . ASN A 1 211 ? -25.457 -6.108 21.761 1.00 96.44 211 ASN A C 1
ATOM 1646 O O . ASN A 1 211 ? -25.520 -5.350 22.724 1.00 96.44 211 ASN A O 1
ATOM 1650 N N . ARG A 1 212 ? -24.269 -6.410 21.225 1.00 97.56 212 ARG A N 1
ATOM 1651 C CA . ARG A 1 212 ? -22.973 -5.919 21.730 1.00 97.56 212 ARG A CA 1
ATOM 1652 C C . ARG A 1 212 ? -22.621 -4.571 21.101 1.00 97.56 212 ARG A C 1
ATOM 1654 O O . ARG A 1 212 ? -21.619 -4.433 20.396 1.00 97.56 212 ARG A O 1
ATOM 1661 N N . TYR A 1 213 ? -23.472 -3.568 21.316 1.00 96.94 213 TYR A N 1
ATOM 1662 C CA . TYR A 1 213 ? -23.412 -2.285 20.602 1.00 96.94 213 TYR A CA 1
ATOM 1663 C C . TYR A 1 213 ? -22.133 -1.484 20.883 1.00 96.94 213 TYR A C 1
ATOM 1665 O O . TYR A 1 213 ? -21.514 -0.971 19.949 1.00 96.94 213 TYR A O 1
ATOM 1673 N N . ASN A 1 214 ? -21.688 -1.432 22.141 1.00 95.56 214 ASN A N 1
ATOM 1674 C CA . ASN A 1 214 ? -20.456 -0.733 22.524 1.00 95.56 214 ASN A CA 1
ATOM 1675 C C . ASN A 1 214 ? -19.213 -1.341 21.859 1.00 95.56 214 ASN A C 1
ATOM 1677 O O . ASN A 1 214 ? -18.379 -0.622 21.311 1.00 95.56 214 ASN A O 1
ATOM 1681 N N . GLU A 1 215 ? -19.121 -2.672 21.825 1.00 97.38 215 GLU A N 1
ATOM 1682 C CA . GLU A 1 215 ? -18.023 -3.373 21.154 1.00 97.38 215 GLU A CA 1
ATOM 1683 C C . GLU A 1 215 ? -18.072 -3.180 19.637 1.00 97.38 215 GLU A C 1
ATOM 1685 O O . GLU A 1 215 ? -17.043 -2.948 19.001 1.00 97.38 215 GLU A O 1
ATOM 1690 N N . ALA A 1 216 ? -19.273 -3.223 19.050 1.00 97.94 216 ALA A N 1
ATOM 1691 C CA . ALA A 1 216 ? -19.478 -2.934 17.636 1.00 97.94 216 ALA A CA 1
ATOM 1692 C C . ALA A 1 216 ? -18.974 -1.525 17.277 1.00 97.94 216 ALA A C 1
ATOM 1694 O O . ALA A 1 216 ? -18.298 -1.348 16.260 1.00 97.94 216 ALA A O 1
ATOM 1695 N N . HIS A 1 217 ? -19.248 -0.537 18.132 1.00 96.88 217 HIS A N 1
ATOM 1696 C CA . HIS A 1 217 ? -18.785 0.836 17.953 1.00 96.88 217 HIS A CA 1
ATOM 1697 C C . HIS A 1 217 ? -17.269 0.961 18.116 1.00 96.88 217 HIS A C 1
ATOM 1699 O O . HIS A 1 217 ? -16.626 1.560 17.259 1.00 96.88 217 HIS A O 1
ATOM 1705 N N . GLN A 1 218 ? -16.675 0.328 19.131 1.00 96.62 218 GLN A N 1
ATOM 1706 C CA . GLN A 1 218 ? -15.224 0.346 19.336 1.00 96.62 218 GLN A CA 1
ATOM 1707 C C . GLN A 1 218 ? -14.461 -0.280 18.159 1.00 96.62 218 GLN A C 1
ATOM 1709 O O . GLN A 1 218 ? -13.452 0.271 17.706 1.00 96.62 218 GLN A O 1
ATOM 1714 N N . VAL A 1 219 ? -14.943 -1.416 17.636 1.00 97.31 219 VAL A N 1
ATOM 1715 C CA . VAL A 1 219 ? -14.368 -2.051 16.439 1.00 97.31 219 VAL A CA 1
ATOM 1716 C C . VAL A 1 219 ? -14.435 -1.093 15.253 1.00 97.31 219 VAL A C 1
ATOM 1718 O O . VAL A 1 219 ? -13.443 -0.941 14.540 1.00 97.31 219 VAL A O 1
ATOM 1721 N N . MET A 1 220 ? -15.575 -0.425 15.065 1.00 95.56 220 MET A N 1
ATOM 1722 C CA . MET A 1 220 ? -15.760 0.527 13.976 1.00 95.56 220 MET A CA 1
ATOM 1723 C C . MET A 1 220 ? -14.829 1.738 14.099 1.00 95.56 220 MET A C 1
ATOM 1725 O O . MET A 1 220 ? -14.126 2.052 13.146 1.00 95.56 220 MET A O 1
ATOM 1729 N N . GLU A 1 221 ? -14.778 2.403 15.255 1.00 95.50 221 GLU A N 1
ATOM 1730 C CA . GLU A 1 221 ? -13.923 3.581 15.461 1.00 95.50 221 GLU A CA 1
ATOM 1731 C C . GLU A 1 221 ? -12.442 3.254 15.276 1.00 95.50 221 GLU A C 1
ATOM 1733 O O . GLU A 1 221 ? -11.702 4.022 14.660 1.00 95.50 221 GLU A O 1
ATOM 1738 N N . THR A 1 222 ? -12.008 2.092 15.769 1.00 95.12 222 THR A N 1
ATOM 1739 C CA . THR A 1 222 ? -10.633 1.620 15.568 1.00 95.12 222 THR A CA 1
ATOM 1740 C C . THR A 1 222 ? -10.337 1.413 14.086 1.00 95.12 222 THR A C 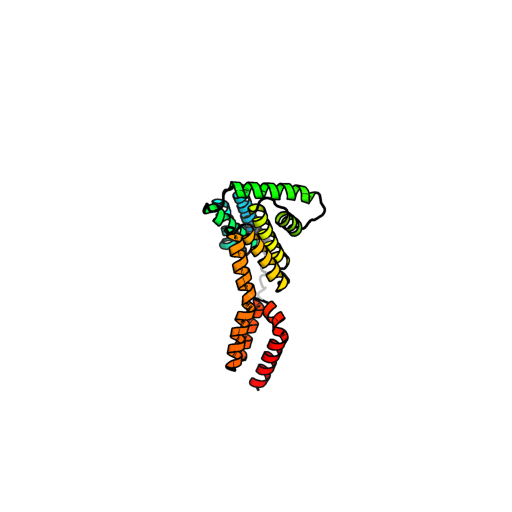1
ATOM 1742 O O . THR A 1 222 ? -9.282 1.817 13.604 1.00 95.12 222 THR A O 1
ATOM 1745 N N . ALA A 1 223 ? -11.270 0.811 13.347 1.00 93.38 223 ALA A N 1
ATOM 1746 C CA . ALA A 1 223 ? -11.091 0.554 11.928 1.00 93.38 223 ALA A CA 1
ATOM 1747 C C . ALA A 1 223 ? -11.124 1.839 11.083 1.00 93.38 223 ALA A C 1
ATOM 1749 O O . ALA A 1 223 ? -10.315 1.970 10.172 1.00 93.38 223 ALA A O 1
ATOM 1750 N N . ILE A 1 224 ? -11.983 2.812 11.416 1.00 93.88 224 ILE A N 1
ATOM 1751 C CA . ILE A 1 224 ? -12.076 4.111 10.722 1.00 93.88 224 ILE A CA 1
ATOM 1752 C C . ILE A 1 224 ? -10.755 4.887 10.805 1.00 93.88 224 ILE A C 1
ATOM 1754 O O . ILE A 1 224 ? -10.341 5.489 9.818 1.00 93.88 224 ILE A O 1
ATOM 1758 N N . LYS A 1 225 ? -10.052 4.834 11.947 1.00 89.88 225 LYS A N 1
ATOM 1759 C CA . LYS A 1 225 ? -8.720 5.456 12.088 1.00 89.88 225 LYS A CA 1
ATOM 1760 C C . LYS A 1 225 ? -7.694 4.886 11.106 1.00 89.88 225 LYS A C 1
ATOM 1762 O O . LYS A 1 225 ? -6.796 5.608 10.687 1.00 89.88 225 LYS A O 1
ATOM 1767 N N . ASN A 1 226 ? -7.827 3.607 10.757 1.00 85.44 226 ASN A N 1
ATOM 1768 C CA . ASN A 1 226 ? -6.935 2.925 9.821 1.00 85.44 226 ASN A CA 1
ATOM 1769 C C . ASN A 1 226 ? -7.396 3.068 8.362 1.00 85.44 226 ASN A C 1
ATOM 1771 O O . ASN A 1 226 ? -6.563 3.087 7.460 1.00 85.44 226 ASN A O 1
ATOM 1775 N N . ASP A 1 227 ? -8.708 3.139 8.127 1.00 87.06 227 ASP A N 1
ATOM 1776 C CA . ASP A 1 227 ? -9.310 3.249 6.800 1.00 87.06 227 ASP A CA 1
ATOM 1777 C C . ASP A 1 227 ? -10.572 4.137 6.827 1.00 87.06 227 ASP A C 1
ATOM 1779 O O . ASP A 1 227 ? -11.680 3.658 7.110 1.00 87.06 227 ASP A O 1
ATOM 1783 N N . PRO A 1 228 ? -10.437 5.433 6.488 1.00 89.69 228 PRO A N 1
ATOM 1784 C CA . PRO A 1 228 ? -11.547 6.386 6.488 1.00 89.69 228 PRO A CA 1
ATOM 1785 C C . PRO A 1 228 ? -12.701 6.018 5.544 1.00 89.69 228 PRO A C 1
ATOM 1787 O O . PRO A 1 228 ? -13.827 6.488 5.730 1.00 89.69 228 PRO A O 1
ATOM 1790 N N . ARG A 1 229 ? -12.475 5.146 4.550 1.00 90.69 229 ARG A N 1
ATOM 1791 C CA . ARG A 1 229 ? -13.531 4.700 3.623 1.00 90.69 229 ARG A CA 1
ATOM 1792 C C . ARG A 1 229 ? -14.644 3.950 4.348 1.00 90.69 229 ARG A C 1
ATOM 1794 O O . ARG A 1 229 ? -15.783 3.949 3.890 1.00 90.69 229 ARG A O 1
ATOM 1801 N N . ILE A 1 230 ? -14.346 3.352 5.504 1.00 94.00 230 ILE A N 1
ATOM 1802 C CA . ILE A 1 230 ? -15.342 2.685 6.349 1.00 94.00 230 ILE A CA 1
ATOM 1803 C C . ILE A 1 230 ? -16.417 3.675 6.789 1.00 94.00 230 ILE A C 1
ATOM 1805 O O . ILE A 1 230 ? -17.605 3.367 6.687 1.00 94.00 230 ILE A O 1
ATOM 1809 N N . GLU A 1 231 ? -16.016 4.868 7.227 1.00 93.31 231 GLU A N 1
ATOM 1810 C CA . GLU A 1 231 ? -16.951 5.924 7.604 1.00 93.31 231 GLU A CA 1
ATOM 1811 C C . GLU A 1 231 ? -17.719 6.426 6.381 1.00 93.31 231 GLU A C 1
ATOM 1813 O O . GLU A 1 231 ? -18.949 6.475 6.417 1.00 93.31 231 GLU A O 1
ATOM 1818 N N . GLN A 1 232 ? -17.016 6.711 5.279 1.00 89.88 232 GLN A N 1
ATOM 1819 C CA . GLN A 1 232 ? -17.617 7.206 4.034 1.00 89.88 232 GLN A CA 1
ATOM 1820 C C . GLN A 1 232 ? -18.717 6.270 3.509 1.00 89.88 232 GLN A C 1
ATOM 1822 O O . GLN A 1 232 ? -19.814 6.723 3.189 1.00 89.88 232 GLN A O 1
ATOM 1827 N N . ARG A 1 233 ? -18.464 4.955 3.489 1.00 91.88 233 ARG A N 1
ATOM 1828 C CA . ARG A 1 233 ? -19.422 3.937 3.027 1.00 91.88 233 ARG A CA 1
ATOM 1829 C C . ARG A 1 233 ? -20.601 3.721 3.986 1.00 91.88 233 ARG A C 1
ATOM 1831 O O . ARG A 1 233 ? -21.643 3.228 3.562 1.00 91.88 233 ARG A O 1
ATOM 1838 N N . ASN A 1 234 ? -20.451 4.030 5.279 1.00 94.56 234 ASN A N 1
ATOM 1839 C CA . ASN A 1 234 ? -21.375 3.567 6.326 1.00 94.56 234 ASN A CA 1
ATOM 1840 C C . ASN A 1 234 ? -21.915 4.675 7.249 1.00 94.56 234 ASN A C 1
ATOM 1842 O O . ASN A 1 234 ? -22.397 4.366 8.342 1.00 94.56 234 ASN A O 1
ATOM 1846 N N . GLN A 1 235 ? -21.908 5.943 6.826 1.00 93.62 235 GLN A N 1
ATOM 1847 C CA . GLN A 1 235 ? -22.337 7.093 7.645 1.00 93.62 235 GLN A CA 1
ATOM 1848 C C . GLN A 1 235 ? -23.693 6.880 8.345 1.00 93.62 235 GLN A C 1
ATOM 1850 O O . GLN A 1 235 ? -23.825 7.072 9.555 1.00 93.62 235 GLN A O 1
ATOM 1855 N N . GLY A 1 236 ? -24.705 6.413 7.604 1.00 95.69 236 GLY A N 1
ATOM 1856 C CA . GLY A 1 236 ? -26.042 6.173 8.155 1.00 95.69 236 GLY A CA 1
ATOM 1857 C C . GLY A 1 236 ? -26.087 5.038 9.182 1.00 95.69 236 GLY A C 1
ATOM 1858 O O . GLY A 1 236 ? -26.823 5.120 10.165 1.00 95.69 236 GLY A O 1
ATOM 1859 N N . PHE A 1 237 ? -25.288 3.986 8.986 1.00 96.38 237 PHE A N 1
ATOM 1860 C CA . PHE A 1 237 ? -25.165 2.904 9.962 1.00 96.38 237 PHE A CA 1
ATOM 1861 C C . PHE A 1 237 ? -24.470 3.395 11.235 1.00 96.38 237 PHE A C 1
ATOM 1863 O O . PHE A 1 237 ? -24.964 3.133 12.329 1.00 96.38 237 PHE A O 1
ATOM 1870 N N . LEU A 1 238 ? -23.376 4.150 11.096 1.00 94.44 238 LEU A N 1
ATOM 1871 C CA . LEU A 1 238 ? -22.631 4.709 12.224 1.00 94.44 238 LEU A CA 1
ATOM 1872 C C . LEU A 1 238 ? -23.513 5.625 13.077 1.00 94.44 238 LEU A C 1
ATOM 1874 O O . LEU A 1 238 ? -23.501 5.517 14.302 1.00 94.44 238 LEU A O 1
ATOM 1878 N N . LYS A 1 239 ? -24.325 6.478 12.436 1.00 95.69 239 LYS A N 1
ATOM 1879 C CA . LYS A 1 239 ? -25.292 7.326 13.140 1.00 95.69 239 LYS A CA 1
ATOM 1880 C C . LYS A 1 239 ? -26.276 6.489 13.961 1.00 95.69 239 LYS A C 1
ATOM 1882 O O . LYS A 1 239 ? -26.423 6.734 15.152 1.00 95.69 239 LYS A O 1
ATOM 1887 N N . ARG A 1 240 ? -26.900 5.472 13.354 1.00 96.56 240 ARG A N 1
ATOM 1888 C CA . ARG A 1 240 ? -27.857 4.599 14.057 1.00 96.56 240 ARG A CA 1
ATOM 1889 C C . ARG A 1 240 ? -27.217 3.837 15.214 1.00 96.56 240 ARG A C 1
ATOM 1891 O O . ARG A 1 240 ? -27.824 3.742 16.270 1.00 96.56 240 ARG A O 1
ATOM 1898 N N . LEU A 1 241 ? -25.999 3.325 15.036 1.00 95.81 241 LEU A N 1
ATOM 1899 C CA . LEU A 1 241 ? -25.280 2.624 16.100 1.00 95.81 241 LEU A CA 1
ATOM 1900 C C . LEU A 1 241 ? -25.010 3.547 17.299 1.00 95.81 241 LEU A C 1
ATOM 1902 O O . LEU A 1 241 ? -25.245 3.151 18.436 1.00 95.81 241 LEU A O 1
ATOM 1906 N N . LYS A 1 242 ? -24.583 4.791 17.046 1.00 94.69 242 LYS A N 1
ATOM 1907 C CA . LYS A 1 242 ? -24.398 5.811 18.091 1.00 94.69 242 LYS A CA 1
ATOM 1908 C C . LYS A 1 242 ? -25.710 6.164 18.794 1.00 94.69 242 LYS A C 1
ATOM 1910 O O . LYS A 1 242 ? -25.713 6.333 20.009 1.00 94.69 242 LYS A O 1
ATOM 1915 N N . ASP A 1 243 ? -26.804 6.278 18.044 1.00 95.62 243 ASP A N 1
ATOM 1916 C CA . ASP A 1 243 ? -28.128 6.574 18.600 1.00 95.62 243 ASP A CA 1
ATOM 1917 C C . ASP A 1 243 ? -28.618 5.425 19.510 1.00 95.62 243 ASP A C 1
ATOM 1919 O O . ASP A 1 243 ? -29.103 5.693 20.605 1.00 95.62 243 ASP A O 1
ATOM 1923 N N . ILE A 1 244 ? -28.406 4.159 19.124 1.00 94.06 244 ILE A N 1
ATOM 1924 C CA . ILE A 1 244 ? -28.753 2.980 19.944 1.00 94.06 244 ILE A CA 1
ATOM 1925 C C . ILE A 1 244 ? -27.964 2.956 21.257 1.00 94.06 244 ILE A C 1
ATOM 1927 O O . ILE A 1 244 ? -28.558 2.790 22.315 1.00 94.06 244 ILE A O 1
ATOM 1931 N N . ILE A 1 245 ? -26.646 3.172 21.209 1.00 93.38 245 ILE A N 1
ATOM 1932 C CA . ILE A 1 245 ? -25.788 3.164 22.409 1.00 93.38 245 ILE A CA 1
ATOM 1933 C C . ILE A 1 245 ? -26.243 4.205 23.438 1.00 93.38 245 ILE A C 1
ATOM 1935 O O . ILE A 1 245 ? -26.196 3.952 24.637 1.00 93.38 245 ILE A O 1
ATOM 1939 N N . LYS A 1 246 ? -26.706 5.373 22.979 1.00 92.81 246 LYS A N 1
ATOM 1940 C CA . LYS A 1 246 ? -27.232 6.418 23.868 1.00 92.81 246 LYS A CA 1
ATOM 1941 C C . LYS A 1 246 ? -28.523 6.011 24.574 1.00 92.81 246 LYS A C 1
ATOM 1943 O O . LYS A 1 246 ? -28.768 6.517 25.660 1.00 92.81 246 LYS A O 1
ATOM 1948 N N . ILE A 1 247 ? -29.344 5.174 23.942 1.00 88.94 247 ILE A N 1
ATOM 1949 C CA . ILE A 1 247 ? -30.616 4.698 24.498 1.00 88.94 247 ILE A CA 1
ATOM 1950 C C . ILE A 1 247 ? -30.367 3.527 25.452 1.00 88.94 247 ILE A C 1
ATOM 1952 O O . ILE A 1 247 ? -30.919 3.511 26.538 1.00 88.94 247 ILE A O 1
ATOM 1956 N N . ASP A 1 248 ? -29.513 2.578 25.064 1.00 79.50 248 ASP A N 1
ATOM 1957 C CA . ASP A 1 248 ? -29.205 1.366 25.843 1.00 79.50 248 ASP A CA 1
ATOM 1958 C C . ASP A 1 248 ? -28.419 1.660 27.137 1.00 79.50 248 ASP A C 1
ATOM 1960 O O . ASP A 1 248 ? -28.411 0.866 28.070 1.00 79.50 248 ASP A O 1
ATOM 1964 N N . GLY A 1 249 ? -27.743 2.812 27.197 1.00 71.06 249 GLY A N 1
ATOM 1965 C CA . GLY A 1 249 ? -27.037 3.287 28.389 1.00 71.06 249 GLY A CA 1
ATOM 1966 C C . GLY A 1 249 ? -27.879 4.106 29.378 1.00 71.06 249 GLY A C 1
ATOM 1967 O O . GLY A 1 249 ? -27.292 4.643 30.320 1.00 71.06 249 GLY A O 1
ATOM 1968 N N . GLN A 1 250 ? -29.190 4.265 29.148 1.00 54.97 250 GLN A N 1
ATOM 1969 C CA . GLN A 1 250 ? -30.149 4.912 30.064 1.00 54.97 250 GLN A CA 1
ATOM 1970 C C . GLN A 1 250 ? -30.866 3.878 30.931 1.00 54.97 250 GLN A C 1
ATOM 1972 O O . GLN A 1 250 ? -31.094 4.199 32.119 1.00 54.97 250 GLN A O 1
#

InterPro domains:
  IPR011990 Tetratricopeptide-like helical domain superfamily [G3DSA:1.25.40.10] (36-247)
  IPR011990 Tetratricopeptide-like helical domain superfamily [SSF48452] (163-229)

Organism: NCBI:txid2059302

Foldseek 3Di:
DDDDPDDDDDVVVVVVVVVVVVVVVVVVVVVVVVPDPDLVNLLVVLCVQLVVCVLVVVLVSNLVSLCCNCPVSVPDDPVSVLSNVVSVCVVVVVDDPVLVVVLVCVVVVVVVVVVPPDDDDLLNVLVCQLVPPPQLQSVLVSLLVNLVCLQVVCVVPDELVSLVSSLVSLVSSCVSPVSPVSSVVSNVVSVCVNCLLVVLVVVLVVCVVVVVLVVSLVSQVVVCVVPVNNCVVQVVVNVVSVVVVVVVVD

pLDDT: mean 75.06, std 17.96, range [31.75, 98.38]